Protein AF-A0A6N8TIS9-F1 (afdb_monomer)

pLDDT: mean 71.04, std 10.49, range [46.53, 92.75]

Organism: Shinella zoogloeoides (NCBI:txid352475)

Radius of gyration: 49.92 Å; Cα contacts (8 Å, |Δi|>4): 109; chains: 1; bounding box: 102×55×123 Å

InterPro domains:
  IPR012106 Protease, Mu phage/prophage I type [PF10123] (43-185)

Structure (mmCIF, N/CA/C/O backbone):
data_AF-A0A6N8TIS9-F1
#
_entry.id   AF-A0A6N8TIS9-F1
#
loop_
_atom_site.group_PDB
_atom_site.id
_atom_site.type_symbol
_atom_site.label_atom_id
_atom_site.label_alt_id
_atom_site.label_comp_id
_atom_site.label_asym_id
_atom_site.label_entity_id
_atom_site.label_seq_id
_atom_site.pdbx_PDB_ins_code
_atom_site.Cartn_x
_atom_site.Cartn_y
_atom_site.Cartn_z
_atom_site.occupancy
_atom_site.B_iso_or_equiv
_atom_site.auth_seq_id
_atom_site.auth_comp_id
_atom_site.auth_asym_id
_atom_site.auth_atom_id
_atom_site.pdbx_PDB_model_num
ATOM 1 N N . PRO A 1 1 ? -40.492 27.712 51.320 1.00 63.00 1 PRO A N 1
ATOM 2 C CA . PRO A 1 1 ? -41.752 27.882 50.561 1.00 63.00 1 PRO A CA 1
ATOM 3 C C . PRO A 1 1 ? -41.414 28.553 49.230 1.00 63.00 1 PRO A C 1
ATOM 5 O O . PRO A 1 1 ? -40.672 29.530 49.263 1.00 63.00 1 PRO A O 1
ATOM 8 N N . ALA A 1 2 ? -41.872 28.019 48.098 1.00 62.91 2 ALA A N 1
ATOM 9 C CA . ALA A 1 2 ? -41.645 28.641 46.790 1.00 62.91 2 ALA A CA 1
ATOM 10 C C . ALA A 1 2 ? -42.836 29.547 46.444 1.00 62.91 2 ALA A C 1
ATOM 12 O O . ALA A 1 2 ? -43.958 29.063 46.286 1.00 62.91 2 ALA A O 1
ATOM 13 N N . LEU A 1 3 ? -42.592 30.858 46.392 1.00 68.81 3 LEU A N 1
ATOM 14 C CA . LEU A 1 3 ? -43.598 31.890 46.134 1.00 68.81 3 LEU A CA 1
ATOM 15 C C . LEU A 1 3 ? -43.381 32.450 44.729 1.00 68.81 3 LEU A C 1
ATOM 17 O O . LEU A 1 3 ? -42.252 32.780 44.373 1.00 68.81 3 LEU A O 1
ATOM 21 N N . GLN A 1 4 ? -44.454 32.574 43.955 1.00 66.69 4 GLN A N 1
ATOM 22 C CA . GLN A 1 4 ? -44.438 33.311 42.691 1.00 66.69 4 GLN A CA 1
ATOM 23 C C . GLN A 1 4 ? -45.081 34.680 42.938 1.00 66.69 4 GLN A C 1
ATOM 25 O O . GLN A 1 4 ? -46.172 34.764 43.516 1.00 66.69 4 GLN A O 1
ATOM 30 N N . ALA A 1 5 ? -44.367 35.745 42.576 1.00 68.25 5 ALA A N 1
ATOM 31 C CA . ALA A 1 5 ? -44.817 37.121 42.741 1.00 68.25 5 ALA A CA 1
ATOM 32 C C . ALA A 1 5 ? -45.319 37.688 41.409 1.00 68.25 5 ALA A C 1
ATOM 34 O O . ALA A 1 5 ? -44.800 37.341 40.351 1.00 68.25 5 ALA A O 1
ATOM 35 N N . ASP A 1 6 ? -46.325 38.553 41.488 1.00 72.06 6 ASP A N 1
ATOM 36 C CA . ASP A 1 6 ? -46.801 39.367 40.367 1.00 72.06 6 ASP A CA 1
ATOM 37 C C . ASP A 1 6 ? -45.819 40.519 40.055 1.00 72.06 6 ASP A C 1
ATOM 39 O O . ASP A 1 6 ? -44.893 40.777 40.830 1.00 72.06 6 ASP A O 1
ATOM 43 N N . GLU A 1 7 ? -46.037 41.254 38.962 1.00 67.44 7 GLU A N 1
ATOM 44 C CA . GLU A 1 7 ? -45.199 42.373 38.491 1.00 67.44 7 GLU A CA 1
ATOM 45 C C . GLU A 1 7 ? -44.976 43.464 39.562 1.00 67.44 7 GLU A C 1
ATOM 47 O O . GLU A 1 7 ? -43.955 44.149 39.574 1.00 67.44 7 GLU A O 1
ATOM 52 N N . PHE A 1 8 ? -45.882 43.565 40.539 1.00 67.12 8 PHE A N 1
ATOM 53 C CA . PHE A 1 8 ? -45.810 44.495 41.673 1.00 67.12 8 PHE A CA 1
ATOM 54 C C . PHE A 1 8 ? -45.239 43.883 42.968 1.00 67.12 8 PHE A C 1
ATOM 56 O O . PHE A 1 8 ? -45.373 44.466 44.045 1.00 67.12 8 PHE A O 1
ATOM 63 N N . GLY A 1 9 ? -44.639 42.690 42.905 1.00 66.12 9 GLY A N 1
ATOM 64 C CA . GLY A 1 9 ? -43.958 42.049 44.037 1.00 66.12 9 GLY A CA 1
ATOM 65 C C . GLY A 1 9 ? -44.881 41.446 45.104 1.00 66.12 9 GLY A C 1
ATOM 66 O O . GLY A 1 9 ? -44.411 41.065 46.176 1.00 66.12 9 GLY A O 1
ATOM 67 N N . LYS A 1 10 ? -46.192 41.333 44.843 1.00 73.94 10 LYS A N 1
ATOM 68 C CA . LYS A 1 10 ? -47.135 40.647 45.743 1.00 73.94 10 LYS A CA 1
ATOM 69 C C . LYS A 1 10 ? -47.143 39.145 45.465 1.00 73.94 10 LYS A C 1
ATOM 71 O O . LYS A 1 10 ? -47.315 38.729 44.323 1.00 73.94 10 LYS A O 1
ATOM 76 N N . ALA A 1 11 ? -46.982 38.333 46.511 1.00 69.50 11 ALA A N 1
ATOM 77 C CA . ALA A 1 11 ? -47.052 36.878 46.407 1.00 69.50 11 ALA A CA 1
ATOM 78 C C . ALA A 1 11 ? -48.508 36.431 46.209 1.00 69.50 11 ALA A C 1
ATOM 80 O O . ALA A 1 11 ? -49.337 36.597 47.102 1.00 69.50 11 ALA A O 1
ATOM 81 N N . ILE A 1 12 ? -48.805 35.874 45.036 1.00 71.81 12 ILE A N 1
ATOM 82 C CA . ILE A 1 12 ? -50.164 35.472 44.643 1.00 71.81 12 ILE A CA 1
ATOM 83 C C . ILE A 1 12 ? -50.435 33.988 44.896 1.00 71.81 12 ILE A C 1
ATOM 85 O O . ILE A 1 12 ? -51.588 33.589 45.047 1.00 71.81 12 ILE A O 1
ATOM 89 N N . TRP A 1 13 ? -49.386 33.160 44.954 1.00 64.12 13 TRP A N 1
ATOM 90 C CA . TRP A 1 13 ? -49.536 31.715 45.081 1.00 64.12 13 TRP A CA 1
ATOM 91 C C . TRP A 1 13 ? -48.295 31.032 45.680 1.00 64.12 13 TRP A C 1
ATOM 93 O O . TRP A 1 13 ? -47.159 31.476 45.490 1.00 64.12 13 TRP A O 1
ATOM 103 N N . LEU A 1 14 ? -48.533 29.939 46.412 1.00 66.56 14 LEU A N 1
ATOM 104 C CA . LEU A 1 14 ? -47.525 29.120 47.089 1.00 66.56 14 LEU A CA 1
ATOM 105 C C . LEU A 1 14 ? -47.449 27.742 46.413 1.00 66.56 14 LEU A C 1
ATOM 107 O O . LEU A 1 14 ? -48.384 26.956 46.540 1.00 66.56 14 LEU A O 1
ATOM 111 N N . HIS A 1 15 ? -46.336 27.438 45.734 1.00 64.81 15 HIS A N 1
ATOM 112 C CA . HIS A 1 15 ? -46.1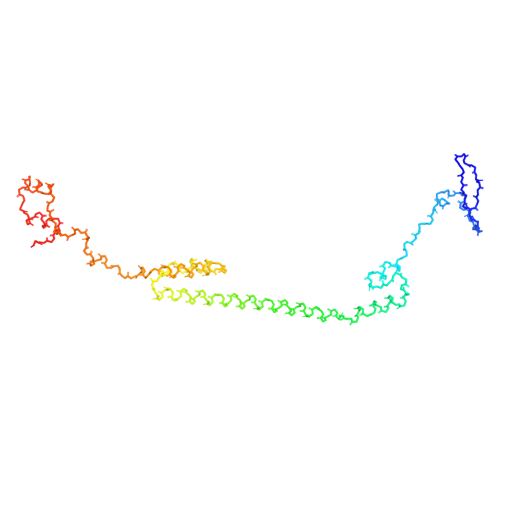78 26.179 44.984 1.00 64.81 15 HIS A CA 1
ATOM 113 C C . HIS A 1 15 ? -45.933 24.975 45.896 1.00 64.81 15 HIS A C 1
ATOM 115 O O . HIS A 1 15 ? -46.430 23.881 45.646 1.00 64.81 15 HIS A O 1
ATOM 121 N N . SER A 1 16 ? -45.153 25.160 46.961 1.00 60.94 16 SER A N 1
ATOM 122 C CA . SER A 1 16 ? -44.820 24.093 47.906 1.00 60.94 16 SER A CA 1
ATOM 123 C C . SER A 1 16 ? -44.313 24.651 49.238 1.00 60.94 16 SER A C 1
ATOM 125 O O . SER A 1 16 ? -43.664 25.705 49.294 1.00 60.94 16 SER A O 1
ATOM 127 N N . ALA A 1 17 ? -44.590 23.930 50.328 1.00 64.81 17 ALA A N 1
ATOM 128 C CA . ALA A 1 17 ? -44.060 24.195 51.661 1.00 64.81 17 ALA A CA 1
ATOM 129 C C . ALA A 1 17 ? -43.498 22.901 52.261 1.00 64.81 17 ALA A C 1
ATOM 131 O O . ALA A 1 17 ? -44.198 21.897 52.346 1.00 64.81 17 ALA A O 1
ATOM 132 N N . ALA A 1 18 ? -42.234 22.937 52.676 1.00 64.50 18 ALA A N 1
ATOM 133 C CA . ALA A 1 18 ? -41.573 21.848 53.385 1.00 64.50 18 ALA A CA 1
ATOM 134 C C . ALA A 1 18 ? -41.129 22.351 54.765 1.00 64.50 18 ALA A C 1
ATOM 136 O O . ALA A 1 18 ? -40.644 23.481 54.882 1.00 64.50 18 ALA A O 1
ATOM 137 N N . LEU A 1 19 ? -41.303 21.522 55.799 1.00 60.31 19 LEU A N 1
ATOM 138 C CA . LEU A 1 19 ? -40.835 21.805 57.155 1.00 60.31 19 LEU A CA 1
ATOM 139 C C . LEU A 1 19 ? -39.326 21.540 57.215 1.00 60.31 19 LEU A C 1
ATOM 141 O O . LEU A 1 19 ? -38.891 20.413 57.430 1.00 60.31 19 LEU A O 1
ATOM 145 N N . VAL A 1 20 ? -38.528 22.576 56.971 1.00 66.25 20 VAL A N 1
ATOM 146 C CA . VAL A 1 20 ? -37.064 22.516 57.047 1.00 66.25 20 VAL A CA 1
ATOM 147 C C . VAL A 1 20 ? -36.564 23.501 58.103 1.00 66.25 20 VAL A C 1
ATOM 149 O O . VAL A 1 20 ? -37.152 24.567 58.284 1.00 66.25 20 VAL A O 1
ATOM 152 N N . ALA A 1 21 ? -35.480 23.147 58.800 1.00 65.56 21 ALA A N 1
ATOM 153 C C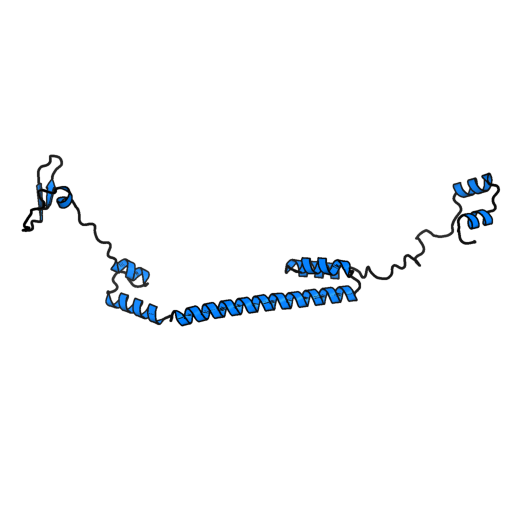A . ALA A 1 21 ? -34.934 23.910 59.929 1.00 65.56 21 ALA A CA 1
ATOM 154 C C . ALA A 1 21 ? -34.524 25.359 59.581 1.00 65.56 21 ALA A C 1
ATOM 156 O O . ALA A 1 21 ? -34.506 26.215 60.459 1.00 65.56 21 ALA A O 1
ATOM 157 N N . ALA A 1 22 ? -34.242 25.648 58.307 1.00 66.12 22 ALA A N 1
ATOM 158 C CA . ALA A 1 22 ? -33.994 26.993 57.794 1.00 66.12 22 ALA A CA 1
ATOM 159 C C . ALA A 1 22 ? -34.835 27.223 56.523 1.00 66.12 22 ALA A C 1
ATOM 161 O O . ALA A 1 22 ? -34.481 26.718 55.454 1.00 66.12 22 ALA A O 1
ATOM 162 N N . PRO A 1 23 ? -35.972 27.937 56.609 1.00 64.94 23 PRO A N 1
ATOM 163 C CA . PRO A 1 23 ? -36.834 28.166 55.457 1.00 64.94 23 PRO A CA 1
ATOM 164 C C . PRO A 1 23 ? -36.099 28.926 54.348 1.00 64.94 23 PRO A C 1
ATOM 166 O O . PRO A 1 23 ? -35.510 29.973 54.600 1.00 64.94 23 PRO A O 1
ATOM 169 N N . ALA A 1 24 ? -36.230 28.471 53.098 1.00 64.56 24 ALA A N 1
ATOM 170 C CA . ALA A 1 24 ? -35.638 29.110 51.910 1.00 64.56 24 ALA A CA 1
ATOM 171 C C . ALA A 1 24 ? -36.157 30.540 51.605 1.00 64.56 24 ALA A C 1
ATOM 173 O O . ALA A 1 24 ? -35.884 31.089 50.544 1.00 64.56 24 ALA A O 1
ATOM 174 N N . ILE A 1 25 ? -36.913 31.152 52.522 1.00 67.38 25 ILE A N 1
ATOM 175 C CA . ILE A 1 25 ? -37.448 32.513 52.403 1.00 67.38 25 ILE A CA 1
ATOM 176 C C . ILE A 1 25 ? -36.344 33.579 52.481 1.00 67.38 25 ILE A C 1
ATOM 178 O O . ILE A 1 25 ? -36.486 34.648 51.900 1.00 67.38 25 ILE A O 1
ATOM 182 N N . SER A 1 26 ? -35.230 33.282 53.161 1.00 68.38 26 SER A N 1
ATOM 183 C CA . SER A 1 26 ? -34.067 34.173 53.266 1.00 68.38 26 SER A CA 1
ATOM 184 C C . SER A 1 26 ? -33.112 34.074 52.071 1.00 68.38 26 SER A C 1
ATOM 186 O O . SER A 1 26 ? -32.161 34.847 51.991 1.00 68.38 26 SER A O 1
ATOM 188 N N . MET A 1 27 ? -33.354 33.150 51.131 1.00 69.31 27 MET A N 1
ATOM 189 C CA . MET A 1 27 ? -32.510 32.920 49.954 1.00 69.31 27 MET A CA 1
ATOM 190 C C . MET A 1 27 ? -33.356 32.934 48.668 1.00 69.31 27 MET A C 1
ATOM 192 O O . MET A 1 27 ? -33.645 31.871 48.108 1.00 69.31 27 MET A O 1
ATOM 196 N N . PRO A 1 28 ? -33.736 34.127 48.162 1.00 66.69 28 PRO A N 1
ATOM 197 C CA . PRO A 1 28 ? -34.630 34.262 47.009 1.00 66.69 28 PRO A CA 1
ATOM 198 C C . PRO A 1 28 ? -34.122 33.538 45.758 1.00 66.69 28 PRO A C 1
ATOM 200 O O . PRO A 1 28 ? -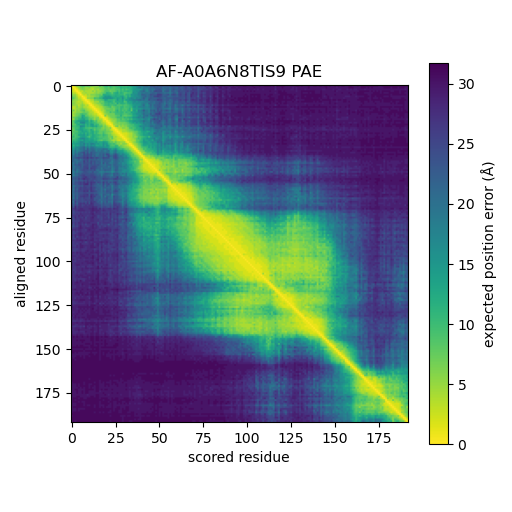34.916 32.955 45.030 1.00 66.69 28 PRO A O 1
ATOM 203 N N . ALA A 1 29 ? -32.801 33.507 45.553 1.00 64.31 29 ALA A N 1
ATOM 204 C CA . ALA A 1 29 ? -32.162 32.833 44.422 1.00 64.31 29 ALA A CA 1
ATOM 205 C C . ALA A 1 29 ? -32.313 31.301 44.448 1.00 64.31 29 ALA A C 1
ATOM 207 O O . ALA A 1 29 ? -32.346 30.667 43.399 1.00 64.31 29 ALA A O 1
ATOM 208 N N . VAL A 1 30 ? -32.411 30.696 45.637 1.00 67.25 30 VAL A N 1
ATOM 209 C CA . VAL A 1 30 ? -32.632 29.247 45.781 1.00 67.25 30 VAL A CA 1
ATOM 210 C C . VAL A 1 30 ? -34.121 28.928 45.657 1.00 67.25 30 VAL A C 1
ATOM 212 O O . VAL A 1 30 ? -34.488 27.917 45.071 1.00 67.25 30 VAL A O 1
ATOM 215 N N . ALA A 1 31 ? -34.992 29.808 46.160 1.00 64.56 31 ALA A N 1
ATOM 216 C CA . ALA A 1 31 ? -36.441 29.650 46.049 1.00 64.56 31 ALA A CA 1
ATOM 217 C C . ALA A 1 31 ? -36.967 29.820 44.609 1.00 64.56 31 ALA A C 1
ATOM 219 O O . ALA A 1 31 ? -37.978 29.210 44.265 1.00 64.56 31 ALA A O 1
ATOM 220 N N . SER A 1 32 ? -36.295 30.627 43.780 1.00 65.44 32 SER A N 1
ATOM 221 C CA . SER A 1 32 ? -36.627 30.823 42.362 1.00 65.44 32 SER A CA 1
ATOM 222 C C . SER A 1 32 ? -35.936 29.836 41.418 1.00 65.44 32 SER A C 1
ATOM 224 O O . SER A 1 32 ? -36.179 29.873 40.212 1.00 65.44 32 SER A O 1
ATOM 226 N N . ALA A 1 33 ? -35.080 28.950 41.933 1.00 64.75 33 ALA A N 1
ATOM 227 C CA . ALA A 1 33 ? -34.422 27.945 41.116 1.00 64.75 33 ALA A CA 1
ATOM 228 C C . ALA A 1 33 ? -35.454 26.910 40.639 1.00 64.75 33 ALA A C 1
ATOM 230 O O . ALA A 1 33 ? -35.849 26.008 41.378 1.00 64.75 33 ALA A O 1
ATOM 231 N N . GLN A 1 34 ? -35.894 27.034 39.385 1.00 61.97 34 GLN A N 1
ATOM 232 C CA . GLN A 1 34 ? -36.651 25.979 38.720 1.00 61.97 34 GLN A CA 1
ATOM 233 C C . GLN A 1 34 ? -35.771 24.719 38.637 1.00 61.97 34 GLN A C 1
ATOM 235 O O . GLN A 1 34 ? -34.634 24.817 38.157 1.00 61.97 34 GLN A O 1
ATOM 240 N N . PRO A 1 35 ? -36.258 23.534 39.051 1.00 61.62 35 PRO A N 1
ATOM 241 C CA . PRO A 1 35 ? -35.546 22.298 38.769 1.00 61.62 35 PRO A CA 1
ATOM 242 C C . PRO A 1 35 ? -35.422 22.170 37.248 1.00 61.62 35 PRO A C 1
ATOM 244 O O . PRO A 1 35 ? -36.426 22.152 36.534 1.00 61.62 35 PRO A O 1
ATOM 247 N N . LYS A 1 36 ? -34.188 22.135 36.735 1.00 58.19 36 LYS A N 1
ATOM 248 C CA . LYS A 1 36 ? -33.954 21.796 35.330 1.00 58.19 36 LYS A CA 1
ATOM 249 C C . LYS A 1 36 ? -34.470 20.378 35.128 1.00 58.19 36 LYS A C 1
ATOM 251 O O . LYS A 1 36 ? -34.074 19.480 35.865 1.00 58.19 36 LYS A O 1
ATOM 256 N N . THR A 1 37 ? -35.352 20.189 34.154 1.00 55.12 37 THR A N 1
ATOM 257 C CA . THR A 1 37 ? -35.778 18.860 33.725 1.00 55.12 37 THR A CA 1
ATOM 258 C C . THR A 1 37 ? -34.530 18.080 33.328 1.00 55.12 37 THR A C 1
ATOM 260 O O . THR A 1 37 ? -33.904 18.392 32.315 1.00 55.12 37 THR A O 1
ATOM 263 N N . GLU A 1 38 ? -34.138 17.111 34.152 1.00 55.94 38 GLU A N 1
ATOM 264 C CA . GLU A 1 38 ? -33.107 16.135 33.817 1.00 55.94 38 GLU A CA 1
ATOM 265 C C . GLU A 1 38 ? -33.542 15.480 32.500 1.00 55.94 38 GLU A C 1
ATOM 267 O O . GLU A 1 38 ? -34.569 14.800 32.433 1.00 55.94 38 GLU A O 1
ATOM 272 N N . THR A 1 39 ? -32.820 15.738 31.411 1.00 56.34 39 THR A N 1
ATOM 273 C CA . THR A 1 39 ? -32.991 14.973 30.175 1.00 56.34 39 THR A CA 1
ATOM 274 C C . THR A 1 39 ? -32.851 13.503 30.536 1.00 56.34 39 THR A C 1
ATOM 276 O O . THR A 1 39 ? -31.798 13.114 31.035 1.00 56.34 39 THR A O 1
ATOM 279 N N . ASN A 1 40 ? -33.906 12.709 30.321 1.00 61.47 40 ASN A N 1
ATOM 280 C CA . ASN A 1 40 ? -33.940 11.278 30.627 1.00 61.47 40 ASN A CA 1
ATOM 281 C C . ASN A 1 40 ? -32.764 10.563 29.938 1.00 61.47 40 ASN A C 1
ATOM 283 O O . ASN A 1 40 ? -32.887 10.115 28.797 1.00 61.47 40 ASN A O 1
ATOM 287 N N . MET A 1 41 ? -31.625 10.453 30.631 1.00 61.22 41 MET A N 1
ATOM 288 C CA . MET A 1 41 ? -30.376 9.882 30.109 1.00 61.22 41 MET A CA 1
ATOM 289 C C . MET A 1 41 ? -30.590 8.465 29.561 1.00 61.22 41 MET A C 1
ATOM 291 O O . MET A 1 41 ? -29.951 8.063 28.594 1.00 61.22 41 MET A O 1
ATOM 295 N N . LEU A 1 42 ? -31.566 7.745 30.117 1.00 64.06 42 LEU A N 1
ATOM 296 C CA . LEU A 1 42 ? -31.965 6.406 29.696 1.00 64.06 42 LEU A CA 1
ATOM 297 C C . LEU A 1 42 ? -32.463 6.347 28.242 1.00 64.06 42 LEU A C 1
ATOM 299 O O . LEU A 1 42 ? -32.137 5.390 27.544 1.00 64.06 42 LEU A O 1
ATOM 303 N N . LYS A 1 43 ? -33.169 7.376 27.748 1.00 69.69 43 LYS A N 1
ATOM 304 C CA . LYS A 1 43 ? -33.671 7.396 26.361 1.00 69.69 43 LYS A CA 1
ATOM 305 C C . LYS A 1 43 ? -32.540 7.587 25.352 1.00 69.69 43 LYS A C 1
ATOM 307 O O . LYS A 1 43 ? -32.473 6.879 24.353 1.00 69.69 43 LYS A O 1
ATOM 312 N N . ALA A 1 44 ? -31.606 8.492 25.647 1.00 69.75 44 ALA A N 1
ATOM 313 C CA . ALA A 1 44 ? -30.437 8.728 24.798 1.00 69.75 44 ALA A CA 1
ATOM 314 C C . ALA A 1 44 ? -29.515 7.497 24.734 1.00 69.75 44 ALA A C 1
ATOM 316 O O . ALA A 1 44 ? -29.001 7.160 23.668 1.00 69.75 44 ALA A O 1
ATOM 317 N N . ILE A 1 45 ? -29.348 6.792 25.859 1.00 72.38 45 ILE A N 1
ATOM 318 C CA . ILE A 1 45 ? -28.563 5.553 25.927 1.00 72.38 45 ILE A CA 1
ATOM 319 C C . ILE A 1 45 ? -29.256 4.424 25.151 1.00 72.38 45 ILE A C 1
ATOM 321 O O . ILE A 1 45 ? -28.583 3.699 24.420 1.00 72.38 45 ILE A O 1
ATOM 325 N N . ALA A 1 46 ? -30.584 4.298 25.248 1.00 71.12 46 ALA A N 1
ATOM 326 C CA . ALA A 1 46 ? -31.344 3.317 24.475 1.00 71.12 46 ALA A CA 1
ATOM 327 C C . ALA A 1 46 ? -31.177 3.534 22.961 1.00 71.12 46 ALA A C 1
ATOM 329 O O . ALA A 1 46 ? -30.836 2.589 22.252 1.00 71.12 46 ALA A O 1
ATOM 330 N N . ILE A 1 47 ? -31.288 4.779 22.482 1.00 71.88 47 ILE A N 1
ATOM 331 C CA . ILE A 1 47 ? -31.064 5.123 21.067 1.00 71.88 47 ILE A CA 1
ATOM 332 C C . ILE A 1 47 ? -29.623 4.804 20.637 1.00 71.88 47 ILE A C 1
ATOM 334 O O . ILE A 1 47 ? -29.417 4.195 19.588 1.00 71.88 47 ILE A O 1
ATOM 338 N N . ALA A 1 48 ? -28.616 5.163 21.443 1.00 72.06 48 ALA A N 1
ATOM 339 C CA . ALA A 1 48 ? -27.207 4.888 21.136 1.00 72.06 48 ALA A CA 1
ATOM 340 C C . ALA A 1 48 ? -26.884 3.381 21.079 1.00 72.06 48 ALA A C 1
ATOM 342 O O . ALA A 1 48 ? -25.992 2.961 20.344 1.00 72.06 48 ALA A O 1
ATOM 343 N N . LEU A 1 49 ? -27.627 2.563 21.830 1.00 72.69 49 LEU A N 1
ATOM 344 C CA . LEU A 1 49 ? -27.558 1.099 21.798 1.00 72.69 49 LEU A CA 1
ATOM 345 C C . LEU A 1 49 ? -28.380 0.478 20.652 1.00 72.69 49 LEU A C 1
ATOM 347 O O . LEU A 1 49 ? -28.352 -0.742 20.486 1.00 72.69 49 LEU A O 1
ATOM 351 N N . GLY A 1 50 ? -29.104 1.285 19.867 1.00 74.81 50 GLY A N 1
ATOM 352 C CA . GLY A 1 50 ? -29.990 0.826 18.794 1.00 74.81 50 GLY A CA 1
ATOM 353 C C . GLY A 1 50 ? -31.316 0.229 19.284 1.00 74.81 50 GLY A C 1
ATOM 354 O O . GLY A 1 50 ? -31.938 -0.551 18.566 1.00 74.81 50 GLY A O 1
ATOM 355 N N . LEU A 1 51 ? -31.735 0.555 20.509 1.00 78.50 51 LEU A N 1
ATOM 356 C CA . LEU A 1 51 ? -32.994 0.140 21.131 1.00 78.50 51 LEU A CA 1
ATOM 357 C C . LEU A 1 51 ? -34.043 1.264 21.048 1.00 78.50 51 LEU A C 1
ATOM 359 O O . LEU A 1 51 ? -33.726 2.429 20.817 1.00 78.50 51 LEU A O 1
ATOM 363 N N . THR A 1 52 ? -35.314 0.916 21.254 1.00 74.19 52 THR A N 1
ATOM 364 C CA . THR A 1 52 ? -36.425 1.881 21.312 1.00 74.19 52 THR A CA 1
ATOM 365 C C . THR A 1 52 ? -36.311 2.805 22.527 1.00 74.19 52 THR A C 1
ATOM 367 O O . THR A 1 52 ? -35.824 2.380 23.572 1.00 74.19 52 THR A O 1
ATOM 370 N N . GLU A 1 53 ? -36.832 4.032 22.437 1.00 65.88 53 GLU A N 1
ATOM 371 C CA . GLU A 1 53 ? -36.736 5.045 23.506 1.00 65.88 53 GLU A CA 1
ATOM 372 C C . GLU A 1 53 ? -37.322 4.611 24.859 1.00 65.88 53 GLU A C 1
ATOM 374 O O . GLU A 1 53 ? -36.880 5.096 25.897 1.00 65.88 53 GLU A O 1
ATOM 379 N N . ASP A 1 54 ? -38.287 3.690 24.858 1.00 64.31 54 ASP A N 1
ATOM 380 C CA . ASP A 1 54 ? -38.924 3.154 26.069 1.00 64.31 54 ASP A CA 1
ATOM 381 C C . ASP A 1 54 ? -38.384 1.765 26.459 1.00 64.31 54 ASP A C 1
ATOM 383 O O . ASP A 1 54 ? -39.024 1.013 27.196 1.00 64.31 54 ASP A O 1
ATOM 387 N N . ALA A 1 55 ? -37.206 1.387 25.949 1.00 64.38 55 ALA A N 1
ATOM 388 C CA . ALA A 1 55 ? -36.571 0.131 26.321 1.00 64.38 55 ALA A CA 1
ATOM 389 C C . ALA A 1 55 ? -36.268 0.115 27.827 1.00 64.38 55 ALA A C 1
ATOM 391 O O . ALA A 1 55 ? -35.604 1.003 28.363 1.00 64.38 55 ALA A O 1
ATOM 392 N N . ALA A 1 56 ? -36.751 -0.926 28.510 1.00 71.94 56 ALA A N 1
ATOM 393 C CA . ALA A 1 56 ? -36.512 -1.112 29.934 1.00 71.94 56 ALA A CA 1
ATOM 394 C C . ALA A 1 56 ? -35.007 -1.208 30.232 1.00 71.94 56 ALA A C 1
ATOM 396 O O . ALA A 1 56 ? -34.244 -1.794 29.461 1.00 71.94 56 ALA A O 1
ATOM 397 N N . GLU A 1 57 ? -34.595 -0.710 31.397 1.00 68.69 57 GLU A N 1
ATOM 398 C CA . GLU A 1 57 ? -33.197 -0.683 31.852 1.00 68.69 57 GLU A CA 1
ATOM 399 C C . GLU A 1 57 ? -32.501 -2.055 31.738 1.00 68.69 57 GLU A C 1
ATOM 401 O O . GLU A 1 57 ? -31.356 -2.151 31.293 1.00 68.69 57 GLU A O 1
ATOM 406 N N . ALA A 1 58 ? -33.230 -3.141 32.017 1.00 72.56 58 ALA A N 1
ATOM 407 C CA . ALA A 1 58 ? -32.744 -4.514 31.871 1.00 72.56 58 ALA A CA 1
ATOM 408 C C . ALA A 1 58 ? -32.370 -4.892 30.420 1.00 72.56 58 ALA A C 1
ATOM 410 O O . ALA A 1 58 ? -31.418 -5.648 30.201 1.00 72.56 58 ALA A O 1
ATOM 411 N N . SER A 1 59 ? -33.079 -4.356 29.420 1.00 71.31 59 SER A N 1
ATOM 412 C CA . SER A 1 59 ? -32.748 -4.555 28.001 1.00 71.31 59 SER A CA 1
ATOM 413 C C . SER A 1 59 ? -31.512 -3.756 27.591 1.00 71.31 59 SER A C 1
ATOM 415 O O . SER A 1 59 ? -30.652 -4.293 26.892 1.00 71.31 59 SER A O 1
ATOM 417 N N . CYS A 1 60 ? -31.364 -2.522 28.081 1.00 70.38 60 CYS A N 1
ATOM 418 C CA . CYS A 1 60 ? -30.167 -1.711 27.843 1.00 70.38 60 CYS A CA 1
ATOM 419 C C . CYS A 1 60 ? -28.911 -2.367 28.438 1.00 70.38 60 CYS A C 1
ATOM 421 O O . CYS A 1 60 ? -27.895 -2.496 27.755 1.00 70.38 60 CYS A O 1
ATOM 423 N N . LEU A 1 61 ? -28.990 -2.869 29.676 1.00 75.75 61 LEU A N 1
ATOM 424 C CA . LEU A 1 61 ? -27.887 -3.599 30.311 1.00 75.75 61 LEU A CA 1
ATOM 425 C C . LEU A 1 61 ? -27.539 -4.888 29.556 1.00 75.75 61 LEU A C 1
ATOM 427 O O . LEU A 1 61 ? -26.363 -5.167 29.322 1.00 75.75 61 LEU A O 1
ATOM 431 N N . SER A 1 62 ? -28.547 -5.633 29.095 1.00 77.38 62 SER A N 1
ATOM 432 C CA . SER A 1 62 ? -28.337 -6.848 28.297 1.00 77.38 62 SER A CA 1
ATOM 433 C C . SER A 1 62 ? -27.650 -6.556 26.956 1.00 77.38 62 SER A C 1
ATOM 435 O O . SER A 1 62 ? -26.756 -7.300 26.546 1.00 77.38 62 SER A O 1
ATOM 437 N N . ALA A 1 63 ? -28.005 -5.458 26.282 1.00 76.69 63 ALA A N 1
ATOM 438 C CA . ALA A 1 63 ? -27.343 -5.019 25.052 1.00 76.69 63 ALA A CA 1
ATOM 439 C C . ALA A 1 63 ? -25.874 -4.628 25.290 1.00 76.69 63 ALA A C 1
ATOM 441 O O . ALA A 1 63 ? -25.001 -5.037 24.522 1.00 76.69 63 ALA A O 1
ATOM 442 N N . ILE A 1 64 ? -25.576 -3.931 26.393 1.00 77.31 64 ILE A N 1
ATOM 443 C CA . ILE A 1 64 ? -24.199 -3.597 26.799 1.00 77.31 64 ILE A CA 1
ATOM 444 C C . ILE A 1 64 ? -23.387 -4.868 27.079 1.00 77.31 64 ILE A C 1
ATOM 446 O O . ILE A 1 64 ? -22.245 -4.997 26.631 1.00 77.31 64 ILE A O 1
ATOM 450 N N . THR A 1 65 ? -23.961 -5.842 27.790 1.00 77.56 65 THR A N 1
ATOM 451 C CA . THR A 1 65 ? -23.297 -7.128 28.040 1.00 77.56 65 THR A CA 1
ATOM 452 C C . THR A 1 65 ? -23.042 -7.897 26.742 1.00 77.56 65 THR A C 1
ATOM 454 O O . THR A 1 65 ? -21.981 -8.501 26.594 1.00 77.56 65 THR A O 1
ATOM 457 N N . ASN A 1 66 ? -23.967 -7.855 25.781 1.00 78.50 66 ASN A N 1
ATOM 458 C CA . ASN A 1 66 ? -23.771 -8.473 24.468 1.00 78.50 66 ASN A CA 1
ATOM 459 C C . ASN A 1 66 ? -22.684 -7.770 23.642 1.00 78.50 66 ASN A C 1
ATOM 461 O O . ASN A 1 66 ? -21.885 -8.450 23.001 1.00 78.50 66 ASN A O 1
ATOM 465 N N . LEU A 1 67 ? -22.592 -6.438 23.700 1.00 73.31 67 LEU A N 1
ATOM 466 C CA . LEU A 1 67 ? -21.507 -5.671 23.075 1.00 73.31 67 LEU A CA 1
ATOM 467 C C . LEU A 1 67 ? -20.135 -6.086 23.615 1.00 73.31 67 LEU A C 1
ATOM 469 O O . LEU A 1 67 ? -19.226 -6.335 22.828 1.00 73.31 67 LEU A O 1
ATOM 473 N N . LYS A 1 68 ? -20.009 -6.261 24.937 1.00 71.19 68 LYS A N 1
ATOM 474 C CA . LYS A 1 68 ? -18.768 -6.751 25.564 1.00 71.19 68 LYS A CA 1
ATOM 475 C C . LYS A 1 68 ? -18.388 -8.178 25.154 1.00 71.19 68 LYS A C 1
ATOM 477 O O . LYS A 1 68 ? -17.217 -8.522 25.217 1.00 71.19 68 LYS A O 1
ATOM 482 N N . LYS A 1 69 ? -19.356 -9.010 24.761 1.00 71.75 69 LYS A N 1
ATOM 483 C CA . LYS A 1 69 ? -19.117 -10.400 24.332 1.00 71.75 69 LYS A CA 1
ATOM 484 C C . LYS A 1 69 ? -18.789 -10.537 22.846 1.00 71.75 69 LYS A C 1
ATOM 486 O O . LYS A 1 69 ? -18.197 -11.538 22.463 1.00 71.75 69 LYS A O 1
ATOM 491 N N . ARG A 1 70 ? -19.214 -9.590 22.000 1.00 67.00 70 ARG A N 1
ATOM 492 C CA . ARG A 1 70 ? -19.072 -9.707 20.536 1.00 67.00 70 ARG A CA 1
ATOM 493 C C . ARG A 1 70 ? -17.628 -9.647 20.061 1.00 67.00 70 ARG A C 1
ATOM 495 O O . ARG A 1 70 ? -17.319 -10.261 19.047 1.00 67.00 70 ARG A O 1
ATOM 502 N N . VAL A 1 71 ? -16.776 -8.896 20.749 1.00 63.59 71 VAL A N 1
ATOM 503 C CA . VAL A 1 71 ? -15.386 -8.710 20.341 1.00 63.59 71 VAL A CA 1
ATOM 504 C C . VAL A 1 71 ? -14.520 -8.723 21.584 1.00 63.59 71 VAL A C 1
ATOM 506 O O . VAL A 1 71 ? -14.565 -7.792 22.387 1.00 63.59 71 VAL A O 1
ATOM 509 N N . ASP A 1 72 ? -13.733 -9.785 21.735 1.00 78.44 72 ASP A N 1
ATOM 510 C CA . ASP A 1 72 ? -12.637 -9.764 22.689 1.00 78.44 72 ASP A CA 1
ATOM 511 C C . ASP A 1 72 ? -11.607 -8.727 22.195 1.00 78.44 72 ASP A C 1
ATOM 513 O O . ASP A 1 72 ? -11.134 -8.830 21.054 1.00 78.44 72 ASP A O 1
ATOM 517 N N . PRO A 1 73 ? -11.287 -7.696 22.996 1.00 77.06 73 PRO A N 1
ATOM 518 C CA . PRO A 1 73 ? -10.378 -6.636 22.576 1.00 77.06 73 PRO A CA 1
ATOM 519 C C . PRO A 1 73 ? -8.982 -7.165 22.220 1.00 77.06 73 PRO A C 1
ATOM 521 O O . PRO A 1 73 ? -8.328 -6.583 21.355 1.00 77.06 73 PRO A O 1
ATOM 524 N N . ALA A 1 74 ? -8.541 -8.284 22.809 1.00 80.31 74 ALA A N 1
ATOM 525 C CA . ALA A 1 74 ? -7.270 -8.909 22.459 1.00 80.31 74 ALA A CA 1
ATOM 526 C C . ALA A 1 74 ? -7.319 -9.546 21.063 1.00 80.31 74 ALA A C 1
ATOM 528 O O . ALA A 1 74 ? -6.383 -9.381 20.285 1.00 80.31 74 ALA A O 1
ATOM 529 N N . VAL A 1 75 ? -8.426 -10.206 20.709 1.00 82.31 75 VAL A N 1
ATOM 530 C CA . VAL A 1 75 ? -8.608 -10.809 19.376 1.00 82.31 75 VAL A CA 1
ATOM 531 C C . VAL A 1 75 ? -8.691 -9.728 18.302 1.00 82.31 75 VAL A C 1
ATOM 533 O O . VAL A 1 75 ? -8.089 -9.859 17.241 1.00 82.31 75 VAL A O 1
ATOM 536 N N . HIS A 1 76 ? -9.387 -8.624 18.580 1.00 83.19 76 HIS A N 1
ATOM 537 C CA . HIS A 1 76 ? -9.441 -7.490 17.658 1.00 83.19 76 HIS A CA 1
ATOM 538 C C . HIS A 1 76 ? -8.062 -6.875 17.418 1.00 83.19 76 HIS A C 1
ATOM 540 O O . HIS A 1 76 ? -7.696 -6.624 16.271 1.00 83.19 76 HIS A O 1
ATOM 546 N N . GLN A 1 77 ? -7.280 -6.677 18.482 1.00 86.00 77 GLN A N 1
ATOM 547 C CA . GLN A 1 77 ? -5.930 -6.142 18.349 1.00 86.00 77 GLN A CA 1
ATOM 548 C C . GLN A 1 77 ? -5.025 -7.095 17.557 1.00 86.00 77 GLN A C 1
ATOM 550 O O . GLN A 1 77 ? -4.356 -6.659 16.627 1.00 86.00 77 GLN A O 1
ATOM 555 N N . GLN A 1 78 ? -5.088 -8.401 17.832 1.00 89.12 78 GLN A N 1
ATOM 556 C CA . GLN A 1 78 ? -4.349 -9.410 17.065 1.00 89.12 78 GLN A CA 1
ATOM 557 C C . GLN A 1 78 ? -4.710 -9.407 15.574 1.00 89.12 78 GLN A C 1
ATOM 559 O O . GLN A 1 78 ? -3.826 -9.553 14.729 1.00 89.12 78 GLN A O 1
ATOM 564 N N . VAL A 1 79 ? -5.989 -9.226 15.228 1.00 87.31 79 VAL A N 1
ATOM 565 C CA . VAL A 1 79 ? -6.425 -9.120 13.827 1.00 87.31 79 VAL A CA 1
ATOM 566 C C . VAL A 1 79 ? -5.877 -7.852 13.175 1.00 87.31 79 VAL A C 1
ATOM 568 O O . VAL A 1 79 ? -5.424 -7.923 12.035 1.00 87.31 79 VAL A O 1
ATOM 571 N N . ILE A 1 80 ? -5.871 -6.715 13.878 1.00 91.81 80 ILE A N 1
ATOM 572 C CA . ILE A 1 80 ? -5.274 -5.471 13.368 1.00 91.81 80 ILE A CA 1
ATOM 573 C C . ILE A 1 80 ? -3.779 -5.657 13.111 1.00 91.81 80 ILE A C 1
ATOM 575 O O . ILE A 1 80 ? -3.303 -5.315 12.029 1.00 91.81 80 ILE A O 1
ATOM 579 N N . ASP A 1 81 ? -3.058 -6.236 14.068 1.00 92.31 81 ASP A N 1
ATOM 580 C CA . ASP A 1 81 ? -1.615 -6.445 13.958 1.00 92.31 81 ASP A CA 1
ATOM 581 C C . ASP A 1 81 ? -1.287 -7.411 12.805 1.00 92.31 81 ASP A C 1
ATOM 583 O O . ASP A 1 81 ? -0.382 -7.157 12.008 1.00 92.31 81 ASP A O 1
ATOM 587 N N . THR A 1 82 ? -2.080 -8.478 12.648 1.00 91.06 82 THR A N 1
ATOM 588 C CA . THR A 1 82 ? -1.942 -9.439 11.540 1.00 91.06 82 THR A CA 1
ATOM 589 C C . THR A 1 82 ? -2.245 -8.783 10.194 1.00 91.06 82 THR A C 1
ATOM 591 O O . THR A 1 82 ? -1.509 -8.980 9.231 1.00 91.06 82 THR A O 1
ATOM 594 N N . LEU A 1 83 ? -3.298 -7.965 10.113 1.00 92.75 83 LEU A N 1
ATOM 595 C CA . LEU A 1 83 ? -3.661 -7.250 8.891 1.00 92.75 83 LEU A CA 1
ATOM 596 C C . LEU A 1 83 ? -2.559 -6.267 8.476 1.00 92.75 83 LEU A C 1
ATOM 598 O O . LEU A 1 83 ? -2.212 -6.198 7.297 1.00 92.75 83 LEU A O 1
ATOM 602 N N . ALA A 1 84 ? -1.996 -5.536 9.441 1.00 92.69 84 ALA A N 1
ATOM 603 C CA . ALA A 1 84 ? -0.887 -4.621 9.206 1.00 92.69 84 ALA A CA 1
ATOM 604 C C . ALA A 1 84 ? 0.359 -5.371 8.703 1.00 92.69 84 ALA A C 1
ATOM 606 O O . ALA A 1 84 ? 0.980 -4.944 7.728 1.00 92.69 84 ALA A O 1
ATOM 607 N N . ALA A 1 85 ? 0.687 -6.520 9.305 1.00 92.44 85 ALA A N 1
ATOM 608 C CA . ALA A 1 85 ? 1.780 -7.374 8.846 1.00 92.44 85 ALA A CA 1
ATOM 609 C C . ALA A 1 85 ? 1.553 -7.868 7.405 1.00 92.44 85 ALA A C 1
ATOM 611 O O . ALA A 1 85 ? 2.411 -7.667 6.546 1.00 92.44 85 ALA A O 1
ATOM 612 N N . SER A 1 86 ? 0.370 -8.407 7.095 1.00 90.69 86 SER A N 1
ATOM 613 C CA . SER A 1 86 ? 0.037 -8.866 5.740 1.00 90.69 86 SER A CA 1
ATOM 614 C C . SER A 1 86 ? 0.019 -7.733 4.704 1.00 90.69 86 SER A C 1
ATOM 616 O O . SER A 1 86 ? 0.388 -7.944 3.549 1.00 90.69 86 SER A O 1
ATOM 618 N N . GLN A 1 87 ? -0.382 -6.513 5.078 1.00 92.19 87 GLN A N 1
ATOM 619 C CA . GLN A 1 87 ? -0.300 -5.347 4.188 1.00 92.19 87 GLN A CA 1
ATOM 620 C C . GLN A 1 87 ? 1.146 -4.947 3.875 1.00 92.19 87 GLN A C 1
ATOM 622 O O . GLN A 1 87 ? 1.435 -4.559 2.735 1.00 92.19 87 GLN A O 1
ATOM 627 N N . ASN A 1 88 ? 2.048 -5.059 4.851 1.00 90.56 88 ASN A N 1
ATOM 628 C CA . ASN A 1 88 ? 3.472 -4.812 4.643 1.00 90.56 88 ASN A CA 1
ATOM 629 C C . ASN A 1 88 ? 4.078 -5.863 3.706 1.00 90.56 88 ASN A C 1
ATOM 631 O O . ASN A 1 88 ? 4.669 -5.487 2.694 1.00 90.56 88 ASN A O 1
ATOM 635 N N . GLU A 1 89 ? 3.826 -7.151 3.953 1.00 90.19 89 GLU A N 1
ATOM 636 C CA . GLU A 1 89 ? 4.281 -8.246 3.082 1.00 90.19 89 GLU A CA 1
ATOM 637 C C . GLU A 1 89 ? 3.771 -8.081 1.642 1.00 90.19 89 GLU A C 1
ATOM 639 O O . GLU A 1 89 ? 4.536 -8.172 0.681 1.00 90.19 89 GLU A O 1
ATOM 644 N N . LEU A 1 90 ? 2.487 -7.750 1.459 1.00 90.56 90 LEU A N 1
ATOM 645 C CA . LEU A 1 90 ? 1.923 -7.490 0.129 1.00 90.56 90 LEU A CA 1
ATOM 646 C C . LEU A 1 90 ? 2.576 -6.292 -0.566 1.00 90.56 90 LEU A C 1
ATOM 648 O O . LEU A 1 90 ? 2.750 -6.305 -1.787 1.00 90.56 90 LEU A O 1
ATOM 652 N N . SER A 1 91 ? 2.916 -5.246 0.185 1.00 86.81 91 SER A N 1
ATOM 653 C CA . SER A 1 91 ? 3.590 -4.067 -0.360 1.00 86.81 91 SER A CA 1
ATOM 654 C C . SER A 1 91 ? 5.024 -4.389 -0.782 1.00 86.81 91 SER A C 1
ATOM 656 O O . SER A 1 91 ? 5.467 -3.923 -1.832 1.00 86.81 91 SER A O 1
ATOM 658 N N . GLU A 1 92 ? 5.734 -5.217 -0.018 1.00 87.88 92 GLU A N 1
ATOM 659 C CA . GLU A 1 92 ? 7.078 -5.695 -0.353 1.00 87.88 92 GLU A CA 1
ATOM 660 C C . GLU A 1 92 ? 7.074 -6.617 -1.573 1.00 87.88 92 GLU A C 1
ATOM 662 O O . GLU A 1 92 ? 7.830 -6.373 -2.513 1.00 87.88 92 GLU A O 1
ATOM 667 N N . ILE A 1 93 ? 6.164 -7.596 -1.634 1.00 88.31 93 ILE A N 1
ATOM 668 C CA . ILE A 1 93 ? 6.017 -8.497 -2.790 1.00 88.31 93 ILE A CA 1
ATOM 669 C C . ILE A 1 93 ? 5.712 -7.702 -4.064 1.00 88.31 93 ILE A C 1
ATOM 671 O O . ILE A 1 93 ? 6.293 -7.960 -5.119 1.00 88.31 93 ILE A O 1
ATOM 675 N N . LYS A 1 94 ? 4.833 -6.695 -3.986 1.00 85.69 94 LYS A N 1
ATOM 676 C CA . LYS A 1 94 ? 4.531 -5.820 -5.131 1.00 85.69 94 LYS A CA 1
ATOM 677 C C . LYS A 1 94 ? 5.745 -5.006 -5.579 1.00 85.69 94 LYS A C 1
ATOM 679 O O . LYS A 1 94 ? 5.926 -4.826 -6.782 1.00 85.69 94 LYS A O 1
ATOM 684 N N . LYS A 1 95 ? 6.567 -4.514 -4.645 1.00 83.31 95 LYS A N 1
ATOM 685 C CA . LYS A 1 95 ? 7.813 -3.795 -4.962 1.00 83.31 95 LYS A CA 1
ATOM 686 C C . LYS A 1 95 ? 8.843 -4.725 -5.604 1.00 83.31 95 LYS A C 1
ATOM 688 O O . LYS A 1 95 ? 9.386 -4.371 -6.647 1.00 83.31 95 LYS A O 1
ATOM 693 N N . ALA A 1 96 ? 9.056 -5.912 -5.036 1.00 83.75 96 ALA A N 1
ATOM 694 C CA . ALA A 1 96 ? 9.980 -6.913 -5.565 1.00 83.75 96 ALA A CA 1
ATOM 695 C C . ALA A 1 96 ? 9.574 -7.358 -6.979 1.00 83.75 96 ALA A C 1
ATOM 697 O O . ALA A 1 96 ? 10.349 -7.209 -7.917 1.00 83.75 96 ALA A O 1
ATOM 698 N N . GLY A 1 97 ? 8.313 -7.756 -7.174 1.00 85.00 97 GLY A N 1
ATOM 699 C CA . GLY A 1 97 ? 7.816 -8.165 -8.491 1.00 85.00 97 GLY A CA 1
ATOM 700 C C . GLY A 1 97 ? 7.815 -7.039 -9.532 1.00 85.00 97 GLY A C 1
ATOM 701 O O . GLY A 1 97 ? 7.905 -7.306 -10.730 1.00 85.00 97 GLY A O 1
ATOM 702 N N . ARG A 1 98 ? 7.724 -5.770 -9.110 1.00 80.31 98 ARG A N 1
ATOM 703 C CA . ARG A 1 98 ? 7.908 -4.619 -10.007 1.00 80.31 98 ARG A CA 1
ATOM 704 C C . ARG A 1 98 ? 9.370 -4.476 -10.411 1.00 80.31 98 ARG A C 1
ATOM 706 O O . ARG A 1 98 ? 9.633 -4.342 -11.601 1.00 80.31 98 ARG A O 1
ATOM 713 N N . LYS A 1 99 ? 10.296 -4.548 -9.451 1.00 83.44 99 LYS A N 1
ATOM 714 C CA . LYS A 1 99 ? 11.735 -4.488 -9.722 1.00 83.44 99 LYS A CA 1
ATOM 715 C C . LYS A 1 99 ? 12.161 -5.586 -10.697 1.00 83.44 99 LYS A C 1
ATOM 717 O O . LYS A 1 99 ? 12.772 -5.267 -11.708 1.00 83.44 99 LYS A O 1
ATOM 722 N N . ASP A 1 100 ? 11.706 -6.821 -10.490 1.00 83.94 100 ASP A N 1
ATOM 723 C CA . ASP A 1 100 ? 12.005 -7.944 -11.388 1.00 83.94 100 ASP A CA 1
ATOM 724 C C . ASP A 1 100 ? 11.507 -7.706 -12.823 1.00 83.94 100 ASP A C 1
ATOM 726 O O . ASP A 1 100 ? 12.208 -8.003 -13.790 1.00 83.94 100 ASP A O 1
ATOM 730 N N . LYS A 1 101 ? 10.303 -7.137 -12.989 1.00 82.69 101 LYS A N 1
ATOM 731 C CA . LYS A 1 101 ? 9.760 -6.790 -14.314 1.00 82.69 101 LYS A CA 1
ATOM 732 C C . LYS A 1 101 ? 10.567 -5.691 -15.000 1.00 82.69 101 LYS A C 1
ATOM 734 O O . LYS A 1 101 ? 10.811 -5.787 -16.200 1.00 82.69 101 LYS A O 1
ATOM 739 N N . VAL A 1 102 ? 10.963 -4.659 -14.253 1.00 84.75 102 VAL A N 1
ATOM 740 C CA . VAL A 1 102 ? 11.787 -3.556 -14.767 1.00 84.75 102 VAL A CA 1
ATOM 741 C C . VAL A 1 102 ? 13.161 -4.075 -15.173 1.00 84.75 102 VAL A C 1
ATOM 743 O O . VAL A 1 102 ? 13.590 -3.832 -16.298 1.00 84.75 102 VAL A O 1
ATOM 746 N N . ASP A 1 103 ? 13.813 -4.857 -14.315 1.00 84.56 103 ASP A N 1
ATOM 747 C CA . ASP A 1 103 ? 15.117 -5.452 -14.603 1.00 84.56 103 ASP A CA 1
ATOM 748 C C . ASP A 1 103 ? 15.049 -6.388 -15.823 1.00 84.56 103 ASP A C 1
ATOM 750 O O . ASP A 1 103 ? 15.888 -6.286 -16.719 1.00 84.56 103 ASP A O 1
ATOM 754 N N . ALA A 1 104 ? 14.011 -7.225 -15.944 1.00 85.81 104 ALA A N 1
ATOM 755 C CA . ALA A 1 104 ? 13.815 -8.086 -17.114 1.00 85.81 104 ALA A CA 1
ATOM 756 C C . ALA A 1 104 ? 13.615 -7.292 -18.420 1.00 85.81 104 ALA A C 1
ATOM 758 O O . ALA A 1 104 ? 14.155 -7.663 -19.466 1.00 85.81 104 ALA A O 1
ATOM 759 N N . LEU A 1 105 ? 12.860 -6.193 -18.366 1.00 84.00 105 LEU A N 1
ATOM 760 C CA . LEU A 1 105 ? 12.607 -5.322 -19.512 1.00 84.00 105 LEU A CA 1
ATOM 761 C C . LEU A 1 105 ? 13.869 -4.561 -19.941 1.00 84.00 105 LEU A C 1
ATOM 763 O O . LEU A 1 105 ? 14.169 -4.502 -21.136 1.00 84.00 105 LEU A O 1
ATOM 767 N N . LEU A 1 106 ? 14.646 -4.043 -18.987 1.00 82.69 106 LEU A N 1
ATOM 768 C CA . LEU A 1 106 ? 15.918 -3.370 -19.261 1.00 82.69 106 LEU A CA 1
ATOM 769 C C . LEU A 1 106 ? 16.967 -4.344 -19.814 1.00 82.69 106 LEU A C 1
ATOM 771 O O . LEU A 1 106 ? 17.617 -4.035 -20.810 1.00 82.69 106 LEU A O 1
ATOM 775 N N . GLU A 1 107 ? 17.096 -5.543 -19.243 1.00 84.44 107 GLU A N 1
ATOM 776 C CA . GLU A 1 107 ? 17.980 -6.594 -19.768 1.00 84.44 107 GLU A CA 1
ATOM 777 C C . GLU A 1 107 ? 17.577 -7.027 -21.187 1.00 84.44 107 GLU A C 1
ATOM 779 O O . GLU A 1 107 ? 18.433 -7.210 -22.059 1.00 84.44 107 GLU A O 1
ATOM 784 N N . GLY A 1 108 ? 16.273 -7.147 -21.460 1.00 82.00 108 GLY A N 1
ATOM 785 C CA . GLY A 1 108 ? 15.754 -7.425 -22.800 1.00 82.00 108 GLY A CA 1
ATOM 786 C C . GLY A 1 108 ? 16.100 -6.321 -23.801 1.00 82.00 108 GLY A C 1
ATOM 787 O O . GLY A 1 108 ? 16.581 -6.602 -24.901 1.00 82.00 108 GLY A O 1
ATOM 788 N N . ALA A 1 109 ? 15.928 -5.060 -23.408 1.00 78.56 109 ALA A N 1
ATOM 789 C CA . ALA A 1 109 ? 16.238 -3.905 -24.244 1.00 78.56 109 ALA A CA 1
ATOM 790 C C . ALA A 1 109 ? 17.749 -3.718 -24.483 1.00 78.56 109 ALA A C 1
ATOM 792 O O . ALA A 1 109 ? 18.148 -3.332 -25.587 1.00 78.56 109 ALA A O 1
ATOM 793 N N . LEU A 1 110 ? 18.592 -4.035 -23.491 1.00 79.06 110 LEU A N 1
ATOM 794 C CA . LEU A 1 110 ? 20.053 -4.056 -23.626 1.00 79.06 110 LEU A CA 1
ATOM 795 C C . LEU A 1 110 ? 20.491 -5.125 -24.631 1.00 79.06 110 LEU A C 1
ATOM 797 O O . LEU A 1 110 ? 21.257 -4.833 -25.550 1.00 79.06 110 LEU A O 1
ATOM 801 N N . LYS A 1 111 ? 19.955 -6.348 -24.520 1.00 79.31 111 LYS A N 1
ATOM 802 C CA . LYS A 1 111 ? 20.228 -7.431 -25.482 1.00 79.31 111 LYS A CA 1
ATOM 803 C C . LYS A 1 111 ? 19.749 -7.087 -26.889 1.00 79.31 111 LYS A C 1
ATOM 805 O O . LYS A 1 111 ? 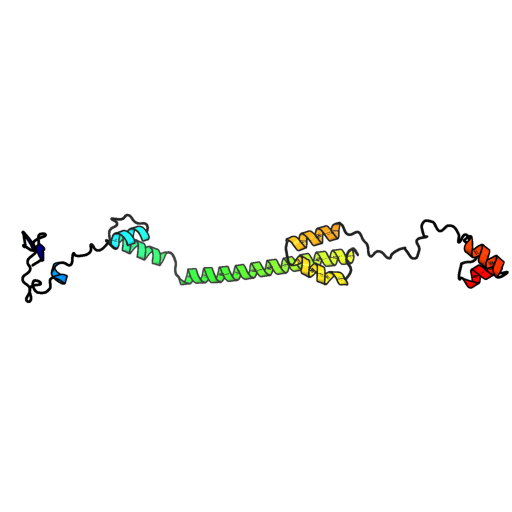20.446 -7.374 -27.860 1.00 79.31 111 LYS A O 1
ATOM 810 N N . ALA A 1 112 ? 18.597 -6.427 -27.000 1.00 76.06 112 ALA A N 1
ATOM 811 C CA . ALA A 1 112 ? 18.059 -5.939 -28.266 1.00 76.06 112 ALA A CA 1
ATOM 812 C C . ALA A 1 112 ? 18.818 -4.720 -28.831 1.00 76.06 112 ALA A C 1
ATOM 814 O O . ALA A 1 112 ? 18.469 -4.247 -29.913 1.00 76.06 112 ALA A O 1
ATOM 815 N N . LYS A 1 113 ? 19.848 -4.210 -28.129 1.00 73.50 113 LYS A N 1
ATOM 816 C CA . LYS A 1 113 ? 20.650 -3.034 -28.516 1.00 73.50 113 LYS A CA 1
ATOM 817 C C . LYS A 1 113 ? 19.800 -1.777 -28.748 1.00 73.50 113 LYS A C 1
ATOM 819 O O . LYS A 1 113 ? 20.123 -0.937 -29.588 1.00 73.50 113 LYS A O 1
ATOM 824 N N . LYS A 1 114 ? 18.692 -1.662 -28.014 1.00 74.50 114 LYS A N 1
ATOM 825 C CA . LYS A 1 114 ? 17.769 -0.522 -28.086 1.00 74.50 114 LYS A CA 1
ATOM 826 C C . LYS A 1 114 ? 18.090 0.560 -27.059 1.00 74.50 114 LYS A C 1
ATOM 828 O O . LYS A 1 114 ? 17.774 1.722 -27.284 1.00 74.50 114 LYS A O 1
ATOM 833 N N . ILE A 1 115 ? 18.732 0.180 -25.955 1.00 75.75 115 ILE A N 1
ATOM 834 C CA . ILE A 1 115 ? 19.190 1.095 -24.906 1.00 75.75 115 ILE A CA 1
ATOM 835 C C . ILE A 1 115 ? 20.690 0.916 -24.669 1.00 75.75 115 ILE A C 1
ATOM 837 O O . ILE A 1 115 ? 21.225 -0.182 -24.826 1.00 75.75 115 ILE A O 1
ATOM 841 N N . SER A 1 116 ? 21.376 2.000 -24.303 1.00 72.62 116 SER A N 1
ATOM 842 C CA . SER A 1 116 ? 22.782 1.950 -23.896 1.00 72.62 116 SER A CA 1
ATOM 843 C C . SER A 1 116 ? 22.888 1.671 -22.388 1.00 72.62 116 SER A C 1
ATOM 845 O O . SER A 1 116 ? 21.976 2.036 -21.638 1.00 72.62 116 SER A O 1
ATOM 847 N N . PRO A 1 117 ? 24.001 1.084 -21.907 1.00 75.00 117 PRO A N 1
ATOM 848 C CA . PRO A 1 117 ? 24.221 0.867 -20.475 1.00 75.00 117 PRO A CA 1
ATOM 849 C C . PRO A 1 117 ? 24.126 2.152 -19.638 1.00 75.00 117 PRO A C 1
ATOM 851 O O . PRO A 1 117 ? 23.678 2.101 -18.497 1.00 75.00 117 PRO A O 1
ATOM 854 N N . ALA A 1 118 ? 24.474 3.309 -20.214 1.00 77.06 118 ALA A N 1
ATOM 855 C CA . ALA A 1 118 ? 24.412 4.607 -19.540 1.00 77.06 118 ALA A CA 1
ATOM 856 C C . ALA A 1 118 ? 22.975 5.086 -19.263 1.00 77.06 118 ALA A C 1
ATOM 858 O O . ALA A 1 118 ? 22.763 5.904 -18.374 1.00 77.06 118 ALA A O 1
ATOM 859 N N . HIS A 1 119 ? 21.980 4.578 -19.996 1.00 71.00 119 HIS A N 1
ATOM 860 C CA . HIS A 1 119 ? 20.579 4.955 -19.7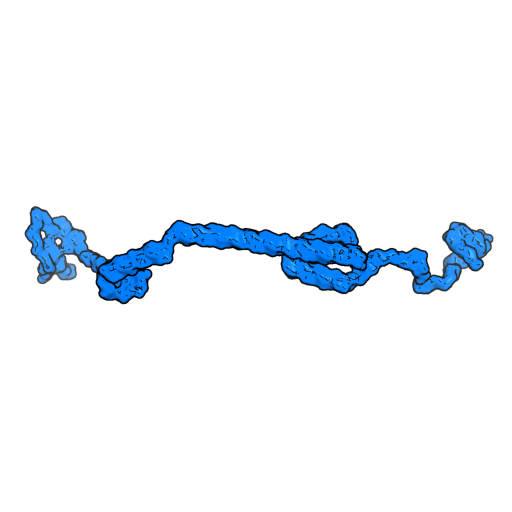95 1.00 71.00 119 HIS A CA 1
ATOM 861 C C . HIS A 1 119 ? 19.834 4.035 -18.821 1.00 71.00 119 HIS A C 1
ATOM 863 O O . HIS A 1 119 ? 18.707 4.349 -18.444 1.00 71.00 119 HIS A O 1
ATOM 869 N N . ARG A 1 120 ? 20.442 2.919 -18.389 1.00 75.75 120 ARG A N 1
ATOM 870 C CA . ARG A 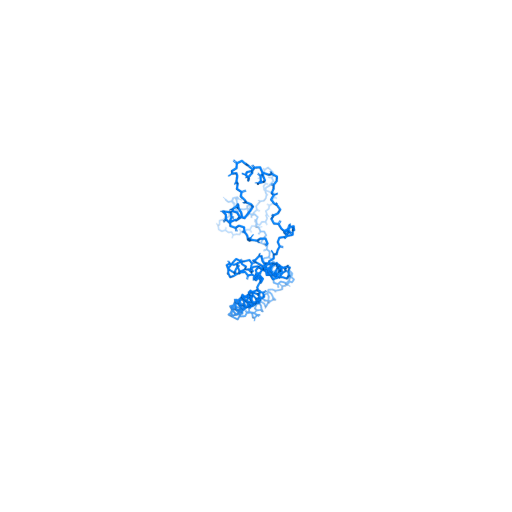1 120 ? 19.792 1.932 -17.512 1.00 75.75 120 ARG A CA 1
ATOM 871 C C . ARG A 1 120 ? 19.304 2.559 -16.203 1.00 75.75 120 ARG A C 1
ATOM 873 O O . ARG A 1 120 ? 18.142 2.393 -15.858 1.00 75.75 120 ARG A O 1
ATOM 880 N N . ASP A 1 121 ? 20.169 3.316 -15.537 1.00 80.00 121 ASP A N 1
ATOM 881 C CA . ASP A 1 121 ? 19.881 3.972 -14.252 1.00 80.00 121 ASP A CA 1
ATOM 882 C C . ASP A 1 121 ? 18.733 4.999 -14.369 1.00 80.00 121 ASP A C 1
ATOM 884 O O . ASP A 1 121 ? 17.812 5.058 -13.549 1.00 80.00 121 ASP A O 1
ATOM 888 N N . HIS A 1 122 ? 18.706 5.734 -15.486 1.00 76.19 122 HIS A N 1
ATOM 889 C CA . HIS A 1 122 ? 17.648 6.698 -15.775 1.00 76.19 122 HIS A CA 1
ATOM 890 C C . HIS A 1 122 ? 16.291 6.018 -16.020 1.00 76.19 122 HIS A C 1
ATOM 892 O O . HIS A 1 122 ? 15.270 6.464 -15.496 1.00 76.19 122 HIS A O 1
ATOM 898 N N . TYR A 1 123 ? 16.266 4.915 -16.775 1.00 76.38 123 TYR A N 1
ATOM 899 C CA . TYR A 1 123 ? 15.034 4.161 -17.009 1.00 76.38 123 TYR A CA 1
ATOM 900 C C . TYR A 1 123 ? 14.559 3.389 -15.771 1.00 76.38 123 TYR A C 1
ATOM 902 O O . TYR A 1 123 ? 13.351 3.277 -15.576 1.00 76.38 123 TYR A O 1
ATOM 910 N N . GLU A 1 124 ? 15.465 2.920 -14.908 1.00 80.06 124 GLU A N 1
ATOM 911 C CA . GLU A 1 124 ? 15.110 2.327 -13.609 1.00 80.06 124 GLU A CA 1
ATOM 912 C C . GLU A 1 124 ? 14.401 3.356 -12.718 1.00 80.06 124 GLU A C 1
ATOM 914 O O . GLU A 1 124 ? 13.344 3.066 -12.155 1.00 80.06 124 GLU A O 1
ATOM 919 N N . THR A 1 125 ? 14.908 4.592 -12.684 1.00 80.50 125 THR A N 1
ATOM 920 C CA . THR A 1 125 ? 14.278 5.702 -11.953 1.00 80.50 125 THR A CA 1
ATOM 921 C C . THR A 1 125 ? 12.892 6.043 -12.509 1.00 80.50 125 THR A C 1
ATOM 923 O O . THR A 1 125 ? 11.944 6.243 -11.748 1.00 80.50 125 THR A O 1
ATOM 926 N N . LEU A 1 126 ? 12.739 6.075 -13.837 1.00 77.25 126 LEU A N 1
ATOM 927 C CA . LEU A 1 126 ? 11.452 6.353 -14.485 1.00 77.25 126 LEU A CA 1
ATOM 928 C C . LEU A 1 126 ? 10.426 5.234 -14.270 1.00 77.25 126 LEU A C 1
ATOM 930 O O . LEU A 1 126 ? 9.239 5.521 -14.164 1.00 77.25 126 LEU A O 1
ATOM 934 N N . CYS A 1 127 ? 10.857 3.978 -14.140 1.00 78.88 127 CYS A N 1
ATOM 935 C CA . CYS A 1 127 ? 9.964 2.845 -13.884 1.00 78.88 127 CYS A CA 1
ATOM 936 C C . CYS A 1 127 ? 9.526 2.706 -12.412 1.00 78.88 127 CYS A C 1
ATOM 938 O O . CYS A 1 127 ? 8.865 1.727 -12.055 1.00 78.88 127 CYS A O 1
ATOM 940 N N . ALA A 1 128 ? 9.859 3.672 -11.547 1.00 75.06 128 ALA A N 1
ATOM 941 C CA . ALA A 1 128 ? 9.395 3.697 -10.161 1.00 75.06 128 ALA A CA 1
ATOM 942 C C . ALA A 1 128 ? 7.857 3.801 -10.057 1.00 75.06 128 ALA A C 1
ATOM 944 O O . ALA A 1 128 ? 7.253 3.267 -9.121 1.00 75.06 128 ALA A O 1
ATOM 945 N N . THR A 1 129 ? 7.206 4.434 -11.036 1.00 77.12 129 THR A N 1
ATOM 946 C CA . THR A 1 129 ? 5.743 4.535 -11.145 1.00 77.12 129 THR A CA 1
ATOM 947 C C . THR A 1 129 ? 5.185 3.539 -12.167 1.00 77.12 129 THR A C 1
ATOM 949 O O . THR A 1 129 ? 5.870 3.149 -13.114 1.00 77.12 129 THR A O 1
ATOM 952 N N . ASP A 1 130 ? 3.929 3.111 -11.987 1.00 70.75 130 ASP A N 1
ATOM 953 C CA . ASP A 1 130 ? 3.270 2.178 -12.917 1.00 70.75 130 ASP A CA 1
ATOM 954 C C . ASP A 1 130 ? 3.089 2.801 -14.317 1.00 70.75 130 ASP A C 1
ATOM 956 O O . ASP A 1 130 ? 3.364 2.145 -15.323 1.00 70.75 130 ASP A O 1
ATOM 960 N N . ASP A 1 131 ? 2.738 4.090 -14.389 1.00 75.44 131 ASP A N 1
ATOM 961 C CA . ASP A 1 131 ? 2.701 4.862 -15.642 1.00 75.44 131 ASP A CA 1
ATOM 962 C C . ASP A 1 131 ? 4.079 4.969 -16.311 1.00 75.44 131 ASP A C 1
ATOM 964 O O . ASP A 1 131 ? 4.199 4.951 -17.540 1.00 75.44 131 ASP A O 1
ATOM 968 N N . GLY A 1 132 ? 5.138 5.049 -15.502 1.00 75.44 132 GLY A N 1
ATOM 969 C CA . GLY A 1 132 ? 6.516 5.098 -15.965 1.00 75.44 132 GLY A CA 1
ATOM 970 C C . GLY A 1 132 ? 6.945 3.804 -16.650 1.00 75.44 132 GLY A C 1
ATOM 971 O O . GLY A 1 132 ? 7.485 3.848 -17.752 1.00 75.44 132 GLY A O 1
ATOM 972 N N . LEU A 1 133 ? 6.619 2.646 -16.067 1.00 75.69 133 LEU A N 1
ATOM 973 C CA . LEU A 1 133 ? 6.899 1.337 -16.672 1.00 75.69 133 LEU A CA 1
ATOM 974 C C . LEU A 1 133 ? 6.194 1.179 -18.029 1.00 75.69 133 LEU A C 1
ATOM 976 O O . LEU A 1 133 ? 6.819 0.746 -19.001 1.00 75.69 133 LEU A O 1
ATOM 980 N N . ALA A 1 134 ? 4.924 1.583 -18.132 1.00 79.81 134 ALA A N 1
ATOM 981 C CA . ALA A 1 134 ? 4.188 1.564 -19.399 1.00 79.81 134 ALA A CA 1
ATOM 982 C C . ALA A 1 134 ? 4.829 2.490 -20.449 1.00 79.81 134 ALA A C 1
ATOM 984 O O . ALA A 1 134 ? 5.024 2.091 -21.599 1.00 79.81 134 ALA A O 1
ATOM 985 N N . SER A 1 135 ? 5.232 3.693 -20.034 1.00 77.50 135 SER A N 1
ATOM 986 C CA . SER A 1 135 ? 5.886 4.677 -20.903 1.00 77.50 135 SER A CA 1
ATOM 987 C C . SER A 1 135 ? 7.248 4.194 -21.408 1.00 77.50 135 SER A C 1
ATOM 989 O O . SER A 1 135 ? 7.543 4.320 -22.595 1.00 77.50 135 SER A O 1
ATOM 991 N N . VAL A 1 136 ? 8.068 3.588 -20.540 1.00 80.88 136 VAL A N 1
ATOM 992 C CA . VAL A 1 136 ? 9.372 3.022 -20.926 1.00 80.88 136 VAL A CA 1
ATOM 993 C C . VAL A 1 136 ? 9.196 1.807 -21.841 1.00 80.88 136 VAL A C 1
ATOM 995 O O . VAL A 1 136 ? 9.942 1.669 -22.809 1.00 80.88 136 VAL A O 1
ATOM 998 N N . THR A 1 137 ? 8.183 0.967 -21.609 1.00 79.81 137 THR A N 1
ATOM 999 C CA . THR A 1 137 ? 7.869 -0.168 -22.497 1.00 79.81 137 THR A CA 1
ATOM 1000 C C . THR A 1 137 ? 7.512 0.316 -23.904 1.00 79.81 137 THR A C 1
ATOM 1002 O O . THR A 1 137 ? 8.131 -0.117 -24.874 1.00 79.81 137 THR A O 1
ATOM 1005 N N . ALA A 1 138 ? 6.588 1.276 -24.019 1.00 81.50 138 ALA A N 1
ATOM 1006 C CA . ALA A 1 138 ? 6.191 1.854 -25.305 1.00 81.50 138 ALA A CA 1
ATOM 1007 C C . ALA A 1 138 ? 7.365 2.557 -26.017 1.00 81.50 138 ALA A C 1
ATOM 1009 O O . ALA A 1 138 ? 7.538 2.447 -27.235 1.00 81.50 138 ALA A O 1
ATOM 1010 N N . LEU A 1 139 ? 8.225 3.245 -25.259 1.00 78.81 139 LEU A N 1
ATOM 1011 C CA . LEU A 1 139 ? 9.446 3.841 -25.794 1.00 78.81 139 LEU A CA 1
ATOM 1012 C C . LEU A 1 139 ? 10.388 2.765 -26.362 1.00 78.81 139 LEU A C 1
ATOM 1014 O O . LEU A 1 139 ? 10.882 2.907 -27.475 1.00 78.81 139 LEU A O 1
ATOM 1018 N N . ILE A 1 140 ? 10.614 1.662 -25.644 1.00 78.62 140 ILE A N 1
ATOM 1019 C CA . ILE A 1 140 ? 11.477 0.560 -26.106 1.00 78.62 140 ILE A CA 1
ATOM 1020 C C . ILE A 1 140 ? 10.889 -0.151 -27.330 1.00 78.62 140 ILE A C 1
ATOM 1022 O O . ILE A 1 140 ? 11.638 -0.617 -28.190 1.00 78.62 140 ILE A O 1
ATOM 1026 N N . GLU A 1 141 ? 9.569 -0.241 -27.454 1.00 79.56 141 GLU A N 1
ATOM 1027 C CA . GLU A 1 141 ? 8.928 -0.795 -28.650 1.00 79.56 141 GLU A CA 1
ATOM 1028 C C . GLU A 1 141 ? 9.154 0.092 -29.879 1.00 79.56 141 GLU A C 1
ATOM 1030 O O . GLU A 1 141 ? 9.518 -0.422 -30.939 1.00 79.56 141 GLU A O 1
ATOM 1035 N N . THR A 1 142 ? 9.030 1.412 -29.719 1.00 76.75 142 THR A N 1
ATOM 1036 C CA . THR A 1 142 ? 9.251 2.396 -30.796 1.00 76.75 142 THR A CA 1
ATOM 1037 C C . THR A 1 142 ? 10.726 2.628 -31.130 1.00 76.75 142 THR A C 1
ATOM 1039 O O . THR A 1 142 ? 11.052 2.984 -32.264 1.00 76.75 142 THR A O 1
ATOM 1042 N N . LEU A 1 143 ? 11.637 2.386 -30.183 1.00 71.88 143 LEU A N 1
ATOM 1043 C CA . LEU A 1 143 ? 13.077 2.433 -30.415 1.00 71.88 143 LEU A CA 1
ATOM 1044 C C . LEU A 1 143 ? 13.486 1.330 -31.407 1.00 71.88 143 LEU A C 1
ATOM 1046 O O . LEU A 1 143 ? 13.343 0.129 -31.146 1.00 71.88 143 LEU A O 1
ATOM 1050 N N . GLY A 1 144 ? 14.027 1.741 -32.556 1.00 65.06 144 GLY A N 1
ATOM 1051 C CA . GLY A 1 144 ? 14.746 0.845 -33.463 1.00 65.06 144 GLY A CA 1
ATOM 1052 C C . GLY A 1 144 ? 16.054 0.354 -32.831 1.00 65.06 144 GLY A C 1
ATOM 1053 O O . GLY A 1 144 ? 16.516 0.905 -31.832 1.00 65.06 144 GLY A O 1
ATOM 1054 N N . ALA A 1 145 ? 16.679 -0.675 -33.409 1.00 64.38 145 ALA A N 1
ATOM 1055 C CA . ALA A 1 145 ? 18.015 -1.119 -33.002 1.00 64.38 145 ALA A CA 1
ATOM 1056 C C . ALA A 1 145 ? 19.073 -0.076 -33.425 1.00 64.38 145 ALA A C 1
ATOM 1058 O O . ALA A 1 145 ? 19.788 -0.252 -34.406 1.00 64.38 145 ALA A O 1
ATOM 1059 N N . GLY A 1 146 ? 19.116 1.055 -32.717 1.00 58.25 146 GLY A N 1
ATOM 1060 C CA . GLY A 1 146 ? 19.943 2.216 -33.053 1.00 58.25 146 GLY A CA 1
ATOM 1061 C C . GLY A 1 146 ? 21.422 2.059 -32.698 1.00 58.25 146 GLY A C 1
ATOM 1062 O O . GLY A 1 146 ? 22.241 2.819 -33.195 1.00 58.25 146 GLY A O 1
ATOM 1063 N N . LEU A 1 147 ? 21.776 1.065 -31.874 1.00 56.78 147 LEU A N 1
ATOM 1064 C CA . LEU A 1 147 ? 23.165 0.737 -31.520 1.00 56.78 147 LEU A CA 1
ATOM 1065 C C . LEU A 1 147 ? 23.748 -0.377 -32.408 1.00 56.78 147 LEU A C 1
ATOM 1067 O O . LEU A 1 147 ? 24.720 -1.039 -32.033 1.00 56.78 147 LEU A O 1
ATOM 1071 N N . ALA A 1 148 ? 23.146 -0.634 -33.574 1.00 57.41 148 ALA A N 1
ATOM 1072 C CA . ALA A 1 148 ? 23.839 -1.375 -34.620 1.00 57.41 148 ALA A CA 1
ATOM 1073 C C . ALA A 1 148 ? 25.126 -0.608 -34.990 1.00 57.41 148 ALA A C 1
ATOM 1075 O O . ALA A 1 148 ? 25.088 0.624 -35.003 1.00 57.41 148 ALA A O 1
ATOM 1076 N N . PRO A 1 149 ? 26.260 -1.293 -35.242 1.00 56.28 149 PRO A N 1
ATOM 1077 C CA . PRO A 1 149 ? 27.468 -0.623 -35.709 1.00 56.28 149 PRO A CA 1
ATOM 1078 C C . PRO A 1 149 ? 27.088 0.225 -36.916 1.00 56.28 149 PRO A C 1
ATOM 1080 O O . PRO A 1 149 ? 26.505 -0.278 -37.875 1.00 56.28 149 PRO A O 1
ATOM 1083 N N . THR A 1 150 ? 27.309 1.529 -36.813 1.00 60.62 150 THR A N 1
ATOM 1084 C CA . THR A 1 150 ? 26.903 2.437 -37.866 1.00 60.62 150 THR A CA 1
ATOM 1085 C C . THR A 1 150 ? 27.759 2.120 -39.079 1.00 60.62 150 THR A C 1
ATOM 1087 O O . THR A 1 150 ? 28.952 2.402 -39.076 1.00 60.62 150 THR A O 1
ATOM 1090 N N . ASP A 1 151 ? 27.155 1.593 -40.142 1.00 57.88 151 ASP A N 1
ATOM 1091 C CA . ASP A 1 151 ? 27.798 1.434 -41.452 1.00 57.88 151 ASP A C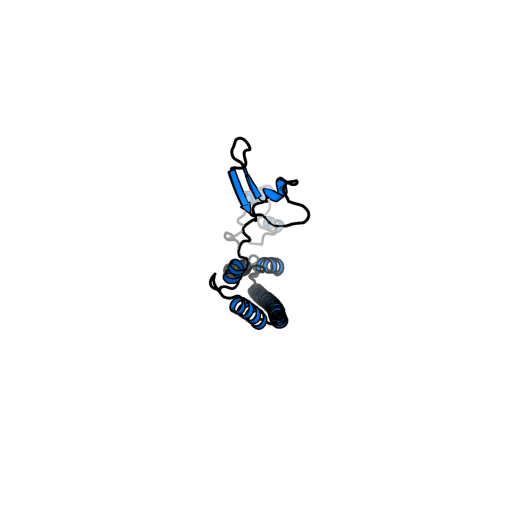A 1
ATOM 1092 C C . ASP A 1 151 ? 28.178 2.794 -42.082 1.00 57.88 151 ASP A C 1
ATOM 1094 O O . ASP A 1 151 ? 28.369 2.887 -43.280 1.00 57.88 151 ASP A O 1
ATOM 1098 N N . LEU A 1 152 ? 28.295 3.888 -41.319 1.00 60.16 152 LEU A N 1
ATOM 1099 C CA . LEU A 1 152 ? 28.804 5.177 -41.799 1.00 60.16 152 LEU A CA 1
ATOM 1100 C C . LEU A 1 152 ? 30.246 5.071 -42.311 1.00 60.16 152 LEU A C 1
ATOM 1102 O O . LEU A 1 152 ? 30.584 5.791 -43.244 1.00 60.16 152 LEU A O 1
ATOM 1106 N N . ASP A 1 153 ? 31.054 4.158 -41.762 1.00 63.16 153 ASP A N 1
ATOM 1107 C CA . ASP A 1 153 ? 32.416 3.898 -42.255 1.00 63.16 153 ASP A CA 1
ATOM 1108 C C . ASP A 1 153 ? 32.429 3.240 -43.648 1.00 63.16 153 ASP A C 1
ATOM 1110 O O . ASP A 1 153 ? 33.394 3.381 -44.397 1.00 63.16 153 ASP A O 1
ATOM 1114 N N . THR A 1 154 ? 31.358 2.535 -44.029 1.00 61.34 154 THR A N 1
ATOM 1115 C CA . THR A 1 154 ? 31.238 1.823 -45.317 1.00 61.34 154 THR A CA 1
ATOM 1116 C C . THR A 1 154 ? 30.217 2.464 -46.264 1.00 61.34 154 THR A C 1
ATOM 1118 O O . THR A 1 154 ? 30.203 2.182 -47.467 1.00 61.34 154 THR A O 1
ATOM 1121 N N . LYS A 1 155 ? 29.360 3.356 -45.758 1.00 57.94 155 LYS A N 1
ATOM 1122 C CA . LYS A 1 155 ? 28.275 3.993 -46.500 1.00 57.94 155 LYS A CA 1
ATOM 1123 C C . LYS A 1 155 ? 28.808 5.173 -47.289 1.00 57.94 155 LYS A C 1
ATOM 1125 O O . LYS A 1 155 ? 29.095 6.246 -46.765 1.00 57.94 155 LYS A O 1
ATOM 1130 N N . ARG A 1 156 ? 28.860 4.976 -48.602 1.00 58.03 156 ARG A N 1
ATOM 1131 C CA . ARG A 1 156 ? 29.146 6.035 -49.565 1.00 58.03 156 ARG A CA 1
ATOM 1132 C C . ARG A 1 156 ? 28.128 7.170 -49.422 1.00 58.03 156 ARG A C 1
ATOM 1134 O O . ARG A 1 156 ? 26.919 6.933 -49.389 1.00 58.03 156 ARG A O 1
ATOM 1141 N N . VAL A 1 157 ? 28.634 8.399 -49.341 1.00 58.78 157 VAL A N 1
ATOM 1142 C CA . VAL A 1 157 ? 27.838 9.633 -49.265 1.00 58.78 157 VAL A CA 1
ATOM 1143 C C . VAL A 1 157 ? 26.875 9.693 -50.463 1.00 58.78 157 VAL A C 1
ATOM 1145 O O . VAL A 1 157 ? 27.324 9.451 -51.589 1.00 58.78 157 VAL A O 1
ATOM 1148 N N . PRO A 1 158 ? 25.577 10.007 -50.288 1.00 48.88 158 PRO A N 1
ATOM 1149 C CA . PRO A 1 158 ? 24.664 10.178 -51.415 1.00 48.88 158 PRO A CA 1
ATOM 1150 C C . PRO A 1 158 ? 25.076 11.449 -52.170 1.00 48.88 158 PRO A C 1
ATOM 1152 O O . PRO A 1 158 ? 24.932 12.551 -51.646 1.00 48.88 158 PRO A O 1
ATOM 1155 N N . GLY A 1 159 ? 25.660 11.274 -53.358 1.00 54.44 159 GLY A N 1
ATOM 1156 C CA . GLY A 1 159 ? 26.344 12.324 -54.132 1.00 54.44 159 GLY A CA 1
ATOM 1157 C C . GLY A 1 159 ? 27.849 12.090 -54.330 1.00 54.44 159 GLY A C 1
ATOM 1158 O O . GLY A 1 159 ? 28.500 12.855 -55.029 1.00 54.44 159 GLY A O 1
ATOM 1159 N N . GLY A 1 160 ? 28.415 11.029 -53.747 1.00 51.69 160 GLY A N 1
ATOM 1160 C CA . GLY A 1 160 ? 29.828 10.670 -53.875 1.00 51.69 160 GLY A CA 1
ATOM 1161 C C . GLY A 1 160 ? 30.162 9.889 -55.146 1.00 51.69 160 GLY A C 1
ATOM 1162 O O . GLY A 1 160 ? 30.646 8.757 -55.048 1.00 51.69 160 GLY A O 1
ATOM 1163 N N . GLU A 1 161 ? 29.943 10.490 -56.314 1.00 49.59 161 GLU A N 1
ATOM 1164 C CA . GLU A 1 161 ? 30.621 10.091 -57.549 1.00 49.59 161 GLU A CA 1
ATOM 1165 C C . GLU A 1 161 ? 31.733 11.090 -57.836 1.00 49.59 161 GLU A C 1
ATOM 1167 O O . GLU A 1 161 ? 31.475 12.210 -58.258 1.00 49.59 161 GLU A O 1
ATOM 1172 N N . THR A 1 162 ? 32.974 10.641 -57.627 1.00 46.53 162 THR A N 1
ATOM 1173 C CA . THR A 1 162 ? 34.227 11.325 -57.981 1.00 46.53 162 THR A CA 1
ATOM 1174 C C . THR A 1 162 ? 34.466 12.661 -57.267 1.00 46.53 162 THR A C 1
ATOM 1176 O O . THR A 1 162 ? 33.603 13.522 -57.172 1.00 46.53 162 THR A O 1
ATOM 1179 N N . TYR A 1 163 ? 35.680 12.869 -56.757 1.00 49.16 163 TYR A N 1
ATOM 1180 C CA . TYR A 1 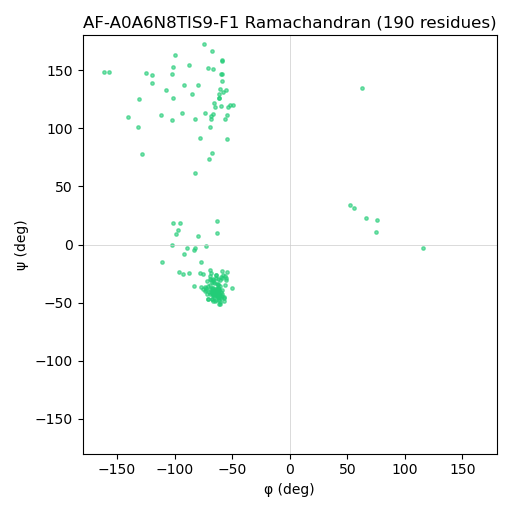163 ? 36.129 14.212 -56.400 1.00 49.16 163 TYR A CA 1
ATOM 1181 C C . TYR A 1 163 ? 36.270 15.017 -57.699 1.00 49.16 163 TYR A C 1
ATOM 1183 O O . TYR A 1 163 ? 37.363 15.128 -58.248 1.00 49.16 163 TYR A O 1
ATOM 1191 N N . THR A 1 164 ? 35.163 15.507 -58.260 1.00 51.12 164 THR A N 1
ATOM 1192 C CA . THR A 1 164 ? 35.218 16.415 -59.401 1.00 51.12 164 THR A CA 1
ATOM 1193 C C . THR A 1 164 ? 35.809 17.716 -58.885 1.00 51.12 164 THR A C 1
ATOM 1195 O O . THR A 1 164 ? 35.169 18.401 -58.088 1.00 51.12 164 THR A O 1
ATOM 1198 N N . LEU A 1 165 ? 37.036 18.024 -59.302 1.00 57.97 165 LEU A N 1
ATOM 1199 C CA . LEU A 1 165 ? 37.750 19.234 -58.894 1.00 57.97 165 LEU A CA 1
ATOM 1200 C C . LEU A 1 165 ? 36.843 20.457 -59.071 1.00 57.97 165 LEU A C 1
ATOM 1202 O O . LEU A 1 165 ? 36.372 20.741 -60.188 1.00 57.97 165 LEU A O 1
ATOM 1206 N N . SER A 1 166 ? 36.588 21.152 -57.957 1.00 64.06 166 SER A N 1
ATOM 1207 C CA . SER A 1 166 ? 35.760 22.355 -57.943 1.00 64.06 166 SER A CA 1
ATOM 1208 C C . SER A 1 166 ? 36.371 23.400 -58.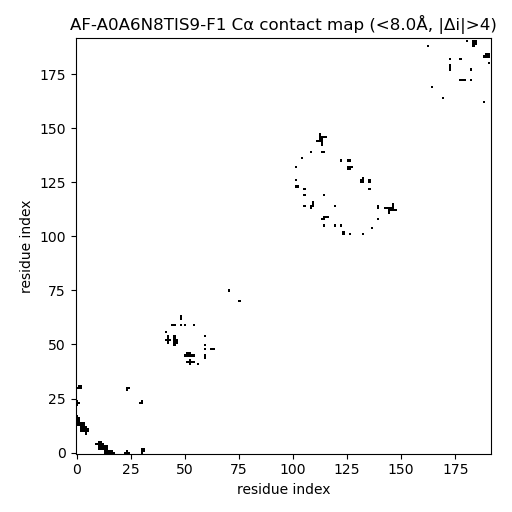882 1.00 64.06 166 SER A C 1
ATOM 1210 O O . SER A 1 166 ? 37.560 23.362 -59.218 1.00 64.06 166 SER A O 1
ATOM 1212 N N . ALA A 1 167 ? 35.563 24.351 -59.351 1.00 59.19 167 ALA A N 1
ATOM 1213 C CA . ALA A 1 167 ? 36.058 25.461 -60.169 1.00 59.19 167 ALA A CA 1
ATOM 1214 C C . ALA A 1 167 ? 37.175 26.247 -59.452 1.00 59.19 167 ALA A C 1
ATOM 1216 O O . ALA A 1 167 ? 38.059 26.805 -60.103 1.00 59.19 167 ALA A O 1
ATOM 1217 N N . GLU A 1 168 ? 37.156 26.231 -58.120 1.00 60.44 168 GLU A N 1
ATOM 1218 C CA . GLU A 1 168 ? 38.170 26.815 -57.246 1.00 60.44 168 GLU A CA 1
ATOM 1219 C C . GLU A 1 168 ? 39.477 26.007 -57.284 1.00 60.44 168 GLU A C 1
ATOM 1221 O O . GLU A 1 168 ? 40.535 26.579 -57.546 1.00 60.44 168 GLU A O 1
ATOM 1226 N N . ASP A 1 169 ? 39.404 24.678 -57.173 1.00 60.62 169 ASP A N 1
ATOM 1227 C CA . ASP A 1 169 ? 40.574 23.785 -57.218 1.00 60.62 169 ASP A CA 1
ATOM 1228 C C . ASP A 1 169 ? 41.299 23.867 -58.566 1.00 60.62 169 ASP A C 1
ATOM 1230 O O . ASP A 1 169 ? 42.528 23.893 -58.630 1.00 60.62 169 ASP A O 1
ATOM 1234 N N . ARG A 1 170 ? 40.550 24.001 -59.669 1.00 64.25 170 ARG A N 1
ATOM 1235 C CA . ARG A 1 170 ? 41.124 24.213 -61.010 1.00 64.25 170 ARG A CA 1
ATOM 1236 C C . ARG A 1 170 ? 41.831 25.555 -61.171 1.00 64.25 170 ARG A C 1
ATOM 1238 O O . ARG A 1 170 ? 42.782 25.646 -61.947 1.00 64.25 170 ARG A O 1
ATOM 1245 N N . ASN A 1 171 ? 41.386 26.588 -60.463 1.00 62.66 171 ASN A N 1
ATOM 1246 C CA . ASN A 1 171 ? 42.039 27.894 -60.498 1.00 62.66 171 ASN A CA 1
ATOM 1247 C C . ASN A 1 171 ? 43.324 27.889 -59.658 1.00 62.66 171 ASN A C 1
ATOM 1249 O O . ASN A 1 171 ? 44.326 28.463 -60.072 1.00 62.66 171 ASN A O 1
ATOM 1253 N N . VAL A 1 172 ? 43.310 27.167 -58.533 1.00 66.50 172 VAL A N 1
ATOM 1254 C CA . VAL A 1 172 ? 44.482 26.933 -57.677 1.00 66.50 172 VAL A CA 1
ATOM 1255 C C . VAL A 1 172 ? 45.540 26.082 -58.391 1.00 66.50 172 VAL A C 1
ATOM 1257 O O . VAL A 1 172 ? 46.719 26.417 -58.345 1.00 66.50 172 VAL A O 1
ATOM 1260 N N . MET A 1 173 ? 45.145 25.040 -59.130 1.00 67.75 173 MET A N 1
ATOM 1261 C CA . MET A 1 173 ? 46.086 24.264 -59.956 1.00 67.75 173 MET A CA 1
ATOM 1262 C C . MET A 1 173 ? 46.733 25.117 -61.055 1.00 67.75 173 MET A C 1
ATOM 1264 O O . MET A 1 173 ? 47.928 24.988 -61.304 1.00 67.75 173 MET A O 1
ATOM 1268 N N . ARG A 1 174 ? 45.976 26.038 -61.671 1.00 69.50 174 ARG A N 1
ATOM 1269 C CA . ARG A 1 174 ? 46.507 26.959 -62.689 1.00 69.50 174 ARG A CA 1
ATOM 1270 C C . ARG A 1 174 ? 47.430 28.031 -62.104 1.00 69.50 174 ARG A C 1
ATOM 1272 O O . ARG A 1 174 ? 48.375 28.423 -62.774 1.00 69.50 174 ARG A O 1
ATOM 1279 N N . SER A 1 175 ? 47.158 28.534 -60.899 1.00 65.81 175 SER A N 1
ATOM 1280 C CA . SER A 1 175 ? 47.998 29.565 -60.271 1.00 65.81 175 SER A CA 1
ATOM 1281 C C . SER A 1 175 ? 49.284 29.007 -59.659 1.00 65.81 175 SER A C 1
ATOM 1283 O O . SER A 1 175 ? 50.253 29.750 -59.522 1.00 65.81 175 SER A O 1
ATOM 1285 N N . LEU A 1 176 ? 49.292 27.720 -59.303 1.00 67.75 176 LEU A N 1
ATOM 1286 C CA . LEU A 1 176 ? 50.435 27.032 -58.700 1.00 67.75 176 LEU A CA 1
ATOM 1287 C C . LEU A 1 176 ? 51.219 26.150 -59.687 1.00 67.75 176 LEU A C 1
ATOM 1289 O O . LEU A 1 176 ? 52.196 25.535 -59.271 1.00 67.75 176 LEU A O 1
ATOM 1293 N N . ASP A 1 177 ? 50.807 26.085 -60.960 1.00 67.81 177 ASP A N 1
ATOM 1294 C CA . ASP A 1 177 ? 51.392 25.217 -62.002 1.00 67.81 177 ASP A CA 1
ATOM 1295 C C . ASP A 1 177 ? 51.475 23.733 -61.567 1.00 67.81 177 ASP A C 1
ATOM 1297 O O . ASP A 1 177 ? 52.411 23.002 -61.889 1.00 67.81 177 ASP A O 1
ATOM 1301 N N . LEU A 1 178 ? 50.493 23.280 -60.775 1.00 68.44 178 LEU A N 1
ATOM 1302 C CA . LEU A 1 178 ? 50.457 21.922 -60.228 1.00 68.44 178 LEU A CA 1
ATOM 1303 C C . LEU A 1 178 ? 49.690 20.972 -61.152 1.00 68.44 178 LEU A C 1
ATOM 1305 O O . LEU A 1 178 ? 48.597 21.289 -61.627 1.00 68.44 178 LEU A O 1
ATOM 1309 N N . SER A 1 179 ? 50.234 19.768 -61.342 1.00 67.81 179 SER A N 1
ATOM 1310 C CA . SER A 1 179 ? 49.537 18.683 -62.031 1.00 67.81 179 SER A CA 1
ATOM 1311 C C . SER A 1 179 ? 48.382 18.140 -61.174 1.00 67.81 179 SER A C 1
ATOM 1313 O O . SER A 1 179 ? 48.420 18.183 -59.940 1.00 67.81 179 SER A O 1
ATOM 1315 N N . GLU A 1 180 ? 47.347 17.599 -61.821 1.00 59.81 180 GLU A N 1
ATOM 1316 C CA . GLU A 1 180 ? 46.176 17.025 -61.140 1.00 59.81 180 GLU A CA 1
ATOM 1317 C C . GLU A 1 180 ? 46.560 15.876 -60.189 1.00 59.81 180 GLU A C 1
ATOM 1319 O O . GLU A 1 180 ? 45.929 15.669 -59.151 1.00 59.81 180 GLU A O 1
ATOM 1324 N N . GLU A 1 181 ? 47.643 15.160 -60.496 1.00 60.97 181 GLU A N 1
ATOM 1325 C CA . GLU A 1 181 ? 48.170 14.094 -59.646 1.00 60.97 181 GLU A CA 1
ATOM 1326 C C . GLU A 1 181 ? 48.859 14.628 -58.386 1.00 60.97 181 GLU A C 1
ATOM 1328 O O . GLU A 1 181 ? 48.682 14.063 -57.302 1.00 60.97 181 GLU A O 1
ATOM 1333 N N . ASP A 1 182 ? 49.610 15.725 -58.495 1.00 65.31 182 ASP A N 1
ATOM 1334 C CA . ASP A 1 182 ? 50.324 16.315 -57.359 1.00 65.31 182 ASP A CA 1
ATOM 1335 C C . ASP A 1 182 ? 49.367 17.030 -56.403 1.00 65.31 182 ASP A C 1
ATOM 1337 O O . ASP A 1 182 ? 49.504 16.917 -55.183 1.00 65.31 182 ASP A O 1
ATOM 1341 N N . TYR A 1 183 ? 48.334 17.684 -56.942 1.00 63.00 183 TYR A N 1
ATOM 1342 C CA . TYR A 1 183 ? 47.283 18.311 -56.140 1.00 63.00 183 TYR A CA 1
ATOM 1343 C C . TYR A 1 183 ? 46.498 17.276 -55.321 1.00 63.00 183 TYR A C 1
ATOM 1345 O O . TYR A 1 183 ? 46.182 17.490 -54.147 1.00 63.00 183 TYR A O 1
ATOM 1353 N N . ARG A 1 184 ? 46.226 16.110 -55.913 1.00 66.44 184 ARG A N 1
ATOM 1354 C CA . ARG A 1 184 ? 45.506 15.029 -55.230 1.00 66.44 184 ARG A CA 1
ATOM 1355 C C . ARG A 1 184 ? 46.359 14.339 -54.172 1.00 66.44 184 ARG A C 1
ATOM 1357 O O . ARG A 1 184 ? 45.847 14.061 -53.089 1.00 66.44 184 ARG A O 1
ATOM 1364 N N . LYS A 1 185 ? 47.662 14.164 -54.421 1.00 68.38 185 LYS A N 1
ATOM 1365 C CA . LYS A 1 185 ? 48.618 13.673 -53.411 1.00 68.38 185 LYS A CA 1
ATOM 1366 C C . LYS A 1 185 ? 48.768 14.634 -52.230 1.00 68.38 185 LYS A C 1
ATOM 1368 O O . LYS A 1 185 ? 48.778 14.177 -51.092 1.00 68.38 185 LYS A O 1
ATOM 1373 N N . ALA A 1 186 ? 48.850 15.942 -52.477 1.00 64.69 186 ALA A N 1
ATOM 1374 C CA . ALA A 1 186 ? 49.022 16.946 -51.424 1.00 64.69 186 ALA A CA 1
ATOM 1375 C C . ALA A 1 186 ? 47.814 17.042 -50.473 1.00 64.69 186 ALA A C 1
ATOM 1377 O O . ALA A 1 186 ? 47.988 17.271 -49.279 1.00 64.69 186 ALA A O 1
ATOM 1378 N N . ASN A 1 187 ? 46.603 16.819 -50.990 1.00 63.69 187 ASN A N 1
ATOM 1379 C CA . ASN A 1 187 ? 45.352 16.914 -50.231 1.00 63.69 187 ASN A CA 1
ATOM 1380 C C . ASN A 1 187 ? 44.815 15.555 -49.738 1.00 63.69 187 ASN A C 1
ATOM 1382 O O . ASN A 1 187 ? 43.691 15.480 -49.246 1.00 63.69 187 ASN A O 1
ATOM 1386 N N . GLY A 1 188 ? 45.597 14.475 -49.863 1.00 61.03 188 GLY A N 1
ATOM 1387 C CA . GLY A 1 188 ? 45.210 13.145 -49.377 1.00 61.03 188 GLY A CA 1
ATOM 1388 C C . GLY A 1 188 ? 44.012 12.532 -50.111 1.00 61.03 188 GLY A C 1
ATOM 1389 O O . GLY A 1 188 ? 43.329 11.667 -49.563 1.00 61.03 188 GLY A O 1
ATOM 1390 N N . LEU A 1 189 ? 43.742 12.975 -51.341 1.00 61.28 189 LEU A N 1
ATOM 1391 C CA . LEU A 1 189 ? 42.677 12.433 -52.177 1.00 61.28 189 LEU A CA 1
ATOM 1392 C C . LEU A 1 189 ? 43.163 11.122 -52.819 1.00 61.28 189 LEU A C 1
ATOM 1394 O O . LEU A 1 189 ? 44.300 11.064 -53.297 1.00 61.28 189 LEU A O 1
ATOM 1398 N N . PRO A 1 190 ? 42.332 10.064 -52.867 1.00 52.44 190 PRO A N 1
ATOM 1399 C CA . PRO A 1 190 ? 42.706 8.820 -53.539 1.00 52.44 190 PRO A CA 1
ATOM 1400 C C . PRO A 1 190 ? 43.009 9.102 -55.013 1.00 52.44 190 PRO A C 1
ATOM 1402 O O . PRO A 1 190 ? 42.376 9.991 -55.579 1.00 52.44 190 PRO A O 1
ATOM 1405 N N . ALA A 1 191 ? 43.950 8.362 -55.618 1.00 51.41 191 ALA A N 1
ATOM 1406 C CA . ALA A 1 191 ? 44.257 8.416 -57.054 1.00 51.41 191 ALA A CA 1
ATOM 1407 C C . ALA A 1 191 ? 43.018 8.067 -57.907 1.00 51.41 191 ALA A C 1
ATOM 1409 O O . ALA A 1 191 ? 42.035 7.544 -57.387 1.00 51.41 191 ALA A O 1
ATOM 1410 N N . ALA A 1 192 ? 43.004 8.489 -59.176 1.00 48.59 192 ALA A N 1
ATOM 1411 C CA . ALA A 1 192 ? 41.815 8.403 -60.036 1.00 48.59 192 ALA A CA 1
ATOM 1412 C C . ALA A 1 192 ? 41.706 6.986 -60.575 1.00 48.59 192 ALA A C 1
ATOM 1414 O O . ALA A 1 192 ? 42.779 6.419 -60.876 1.00 48.59 192 ALA A O 1
#

Mean predicted aligned error: 20.52 Å

Nearest PDB structures (foldseek):
  8iyj-assembly1_A5  TM=2.139E-01  e=2.929E+00  Mus musculus

Foldseek 3Di:
DQFDADPVRDGPDDPDDDPDPDDCPVPNVVSPDDPDPDPPVQQVLCVVLVHHSPDDPVVSVVSVVVVCVPDDVVVVVVVVVVVVVVVVVVVVVVVVVLLVLLVVLLVVLVVLQQDDPVCSVVLSVQSPDVVSVVVVNVSSVPRDNPRDPPCPVVDDDPVPDDPPQDPVNVVVCVVVVHDPVVSCVVVVHDDD

Secondary structure (DSSP, 8-state):
-EEEEPTTS-EEEEEE----SS-GGG-HHHHT-PPP----HHHHHHHHTT--TT--HHHHHHHHHHHHHH--HHHHHHHHHHHHHHHHHHHHHHHHHHHHHHHHHHHHHHHTTSS-GGGHHHHHHHTTSHHHHHHHHHHHHH---TTS--GGGT---TT-S-----HHHHHHHHHHT--HHHHHHHTTPPP-

Solvent-accessible surface area (backbone atoms only — not comparable to full-atom values): 11623 Å² total; per-residue (Å²): 74,31,67,51,59,48,100,84,68,50,72,80,49,74,79,47,79,70,99,53,100,72,61,44,71,85,38,62,73,66,43,67,55,72,81,75,78,76,73,64,61,65,34,60,49,20,48,75,72,74,42,54,65,82,58,52,69,70,56,52,53,50,52,52,55,49,57,62,64,73,54,55,69,66,60,54,49,51,51,51,54,50,50,54,50,53,50,50,53,53,52,49,52,53,50,51,57,47,50,53,52,50,52,53,51,52,54,50,34,44,75,57,31,51,48,58,82,86,48,48,67,59,51,55,61,46,41,73,42,75,71,30,41,54,52,53,50,54,48,58,70,70,44,57,62,74,67,53,83,71,56,68,89,74,52,76,58,94,83,72,73,72,91,70,75,47,80,64,53,55,49,50,31,64,76,66,75,46,53,76,67,56,55,29,59,76,69,73,45,79,82,134

Sequence (192 aa):
PALQADEFGKAIWLHSAALVAAPAISMPAVASAQPKTETNMLKAIAIALGLTEDAAEASCLSAITNLKKRVDPAVHQQVIDTLAASQNELSEIKKAGRKDKVDALLEGALKAKKISPAHRDHYETLCATDDGLASVTALIETLGAGLAPTDLDTKRVPGGETYTLSAEDRNVMRSLDLSEEDYRKANGLPAA